Protein AF-A0A7S0ST00-F1 (afdb_monomer)

InterPro domains:
  IPR001623 DnaJ domain [PF00226] (1-42)
  IPR001623 DnaJ domain [PS50076] (1-47)
  IPR001623 DnaJ domain [SM00271] (1-57)
  IPR001623 DnaJ domain [cd06257] (1-40)
  IPR036869 Chaperone J-domain superfamily [G3DSA:1.10.287.110] (1-93)
  IPR036869 Chaperone J-domain superfamily [SSF46565] (2-44)

pLDDT: mean 71.77, std 19.83, range [33.72, 97.12]

Mean predicted aligned error: 21.68 Å

Solvent-accessible surface area (backbone atoms only — not comparable to full-atom values): 11188 Å² total; per-residue (Å²): 134,57,70,64,54,54,52,49,51,53,53,52,49,52,59,49,44,67,57,19,32,68,91,42,94,84,31,34,59,69,61,36,49,53,51,51,54,53,51,51,51,53,52,54,59,59,73,75,52,92,77,82,88,78,82,79,81,74,89,73,94,75,80,90,87,82,91,79,91,78,93,80,83,80,71,71,65,59,60,54,56,53,49,51,54,54,47,50,58,52,46,52,56,52,50,53,54,52,50,49,56,55,48,49,60,54,47,52,57,59,70,67,43,59,67,60,61,56,51,49,52,56,53,50,51,57,49,51,52,52,54,51,50,52,52,50,51,51,48,51,64,50,52,55,50,49,52,52,51,52,53,50,53,51,50,52,52,52,53,52,52,52,51,51,53,49,51,52,52,51,52,51,52,53,53,49,53,55,49,51,56,54,51,58,70,57,60,81,78,115

Foldseek 3Di:
DVVVVVVVLVVVLVVVLVVQPPPDDNHPPVSNVVSVVVSVVVVVVVVPDDDDDDDPPDDDDDDDDDDDDDDDDPDPPPVVVVCVVCVVVVCVVVVVVVVVVVVCVVVVCVVPPPPVVVVVVVVVVVVCCVVVVVVVCCCCVPPVVVVVVVVVVVVVVVVVVVVVVVVVVVVVVVVVVVVVVVVVVVVVVD

Sequence (190 aa):
SKDSSDKLVKKAYHSLAIKYHPDKPGGNKQMFQQLQEAYQSIIQSRENNPIIQEDEEIDGEVRKDEKVDDDFDINDSKENRKVDSNVDDNIDTKSDSNLNIKIDSKLDSKIDSQQLDDNIDIQTDSKIDNEMVSSIEQFFSSQIDNELKSKLIELYSIVHNIQDDSNELSNYCHKNIKLIKKIDSKGDNK

Radius of gyration: 52.43 Å; Cα contacts (8 Å, |Δi|>4): 25; chains: 1; bounding box: 109×46×152 Å

Structure (mmCIF, N/CA/C/O backbone):
data_AF-A0A7S0ST00-F1
#
_entry.id   AF-A0A7S0ST00-F1
#
loop_
_atom_site.group_PDB
_atom_site.id
_atom_site.type_symbol
_atom_site.label_atom_id
_atom_site.label_alt_id
_atom_site.label_comp_id
_atom_site.label_asym_id
_atom_site.label_entity_id
_atom_site.label_seq_id
_atom_site.pdbx_PDB_ins_code
_atom_site.Cartn_x
_atom_site.Cartn_y
_atom_site.Cartn_z
_atom_site.occupancy
_atom_site.B_iso_or_equiv
_atom_site.auth_seq_id
_atom_site.auth_comp_id
_atom_site.auth_asym_id
_atom_site.auth_atom_id
_atom_site.pdbx_PDB_model_num
ATOM 1 N N . SER A 1 1 ? 38.013 25.358 -55.976 1.00 54.25 1 SER A N 1
ATOM 2 C CA . SER A 1 1 ? 38.897 24.613 -55.053 1.00 54.25 1 SER A CA 1
ATOM 3 C C . SER A 1 1 ? 38.446 24.771 -53.590 1.00 54.25 1 SER A C 1
ATOM 5 O O . SER A 1 1 ? 39.232 25.158 -52.739 1.00 54.25 1 SER A O 1
ATOM 7 N N . LYS A 1 2 ? 37.166 24.499 -53.277 1.00 53.19 2 LYS A N 1
ATOM 8 C CA . LYS A 1 2 ? 36.590 24.598 -51.914 1.00 53.19 2 LYS A CA 1
ATOM 9 C C . LYS A 1 2 ? 36.186 23.204 -51.420 1.00 53.19 2 LYS A C 1
ATOM 11 O O . LYS A 1 2 ? 36.638 22.763 -50.369 1.00 53.19 2 LYS A O 1
ATOM 16 N N . ASP A 1 3 ? 35.566 22.439 -52.316 1.00 54.84 3 ASP A N 1
ATOM 17 C CA . ASP A 1 3 ? 35.198 21.033 -52.116 1.00 54.84 3 ASP A CA 1
ATOM 18 C C . ASP A 1 3 ? 36.397 20.130 -51.789 1.00 54.84 3 ASP A C 1
ATOM 20 O O . ASP A 1 3 ? 36.283 19.196 -50.997 1.00 54.84 3 ASP A O 1
ATOM 24 N N . SER A 1 4 ? 37.575 20.417 -52.356 1.00 57.62 4 SER A N 1
ATOM 25 C CA . SER A 1 4 ? 38.808 19.691 -52.029 1.00 57.62 4 SER A CA 1
ATOM 26 C C . SER A 1 4 ? 39.265 19.954 -50.588 1.00 57.62 4 SER A C 1
ATOM 28 O O . SER A 1 4 ? 39.733 19.032 -49.926 1.00 57.62 4 SER A O 1
ATOM 30 N N . SER A 1 5 ? 39.084 21.176 -50.069 1.00 67.56 5 SER A N 1
ATOM 31 C CA . SER A 1 5 ? 39.423 21.528 -48.682 1.00 67.56 5 SER A CA 1
ATOM 32 C C . SER A 1 5 ? 38.433 20.914 -47.690 1.00 67.56 5 SER A C 1
ATOM 34 O O . SER A 1 5 ? 38.847 20.400 -46.654 1.00 67.56 5 SER A O 1
ATOM 36 N N . ASP A 1 6 ? 37.136 20.883 -48.011 1.00 73.25 6 ASP A N 1
ATOM 37 C CA . ASP A 1 6 ? 36.117 20.229 -47.174 1.00 73.25 6 ASP A CA 1
ATOM 38 C C . ASP A 1 6 ? 36.354 18.721 -47.064 1.00 73.25 6 ASP A C 1
ATOM 40 O O . ASP A 1 6 ? 36.302 18.152 -45.972 1.00 73.25 6 ASP A O 1
ATOM 44 N N . LYS A 1 7 ? 36.692 18.073 -48.185 1.00 79.25 7 LYS A N 1
ATOM 45 C CA . LYS A 1 7 ? 37.059 16.652 -48.203 1.00 79.25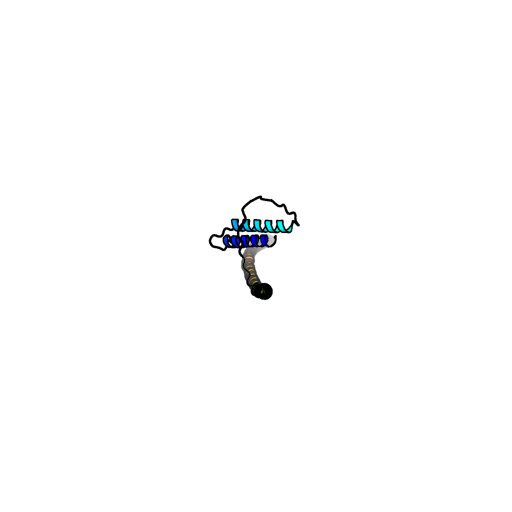 7 LYS A CA 1
ATOM 46 C C . LYS A 1 7 ? 38.292 16.375 -47.340 1.00 79.25 7 LYS A C 1
ATOM 48 O O . LYS A 1 7 ? 38.307 15.386 -46.609 1.00 79.25 7 LYS A O 1
ATOM 53 N N . LEU A 1 8 ? 39.299 17.250 -47.376 1.00 81.81 8 LEU A N 1
ATOM 54 C CA . LEU A 1 8 ? 40.493 17.124 -46.536 1.00 81.81 8 LEU A CA 1
ATOM 55 C C . LEU A 1 8 ? 40.179 17.309 -45.044 1.00 81.81 8 LEU A C 1
ATOM 57 O O . LEU A 1 8 ? 40.644 16.508 -44.235 1.00 81.81 8 LEU A O 1
ATOM 61 N N . VAL A 1 9 ? 39.346 18.289 -44.681 1.00 83.62 9 VAL A N 1
ATOM 62 C CA . VAL A 1 9 ? 38.927 18.523 -43.286 1.00 83.62 9 VAL A CA 1
ATOM 63 C C . VAL A 1 9 ? 38.129 17.336 -42.743 1.00 83.62 9 VAL A C 1
ATOM 65 O O . VAL A 1 9 ? 38.434 16.843 -41.658 1.00 83.62 9 VAL A O 1
ATOM 68 N N . LYS A 1 10 ? 37.171 16.805 -43.513 1.00 86.12 10 LYS A N 1
ATOM 69 C CA . LYS A 1 10 ? 36.397 15.610 -43.131 1.00 86.12 10 LYS A CA 1
ATOM 70 C C . LYS A 1 10 ? 37.290 14.385 -42.948 1.00 86.12 10 LYS A C 1
ATOM 72 O O . LYS A 1 10 ? 37.155 13.660 -41.964 1.00 86.12 10 LYS A O 1
ATOM 77 N N . LYS A 1 11 ? 38.242 14.178 -43.863 1.00 87.44 11 LYS A N 1
ATOM 78 C CA . LYS A 1 11 ? 39.193 13.061 -43.802 1.00 87.44 11 LYS A CA 1
ATOM 79 C C . LYS A 1 11 ? 40.123 13.162 -42.587 1.00 87.44 11 LYS A C 1
ATOM 81 O O . LYS A 1 11 ? 40.381 12.150 -41.936 1.00 87.44 11 LYS A O 1
ATOM 86 N N . ALA A 1 12 ? 40.606 14.362 -42.268 1.00 86.44 12 ALA A N 1
ATOM 87 C CA . ALA A 1 12 ? 41.446 14.611 -41.097 1.00 86.44 12 ALA A CA 1
ATOM 88 C C . ALA A 1 12 ? 40.669 14.453 -39.779 1.00 86.44 12 ALA A C 1
ATOM 90 O O . ALA A 1 12 ? 41.165 13.830 -38.844 1.00 86.44 12 ALA A O 1
ATOM 91 N N . TYR A 1 13 ? 39.431 14.951 -39.717 1.00 90.75 13 TYR A N 1
ATOM 92 C CA . TYR A 1 13 ? 38.559 14.757 -38.560 1.00 90.75 13 TYR A CA 1
ATOM 93 C C . TYR A 1 13 ? 38.289 13.268 -38.315 1.00 90.75 13 TYR A C 1
ATOM 95 O O . TYR A 1 13 ? 38.495 12.778 -37.208 1.00 90.75 13 TYR A O 1
ATOM 103 N N . HIS A 1 14 ? 37.915 12.522 -39.357 1.00 90.06 14 HIS A N 1
ATOM 104 C CA . HIS A 1 14 ? 37.618 11.095 -39.249 1.00 90.06 14 HIS A CA 1
ATOM 105 C C . HIS A 1 14 ? 38.818 10.278 -38.742 1.00 90.06 14 HIS A C 1
ATOM 107 O O . HIS A 1 14 ? 38.668 9.441 -37.850 1.00 90.06 14 HIS A O 1
ATOM 113 N N . SER A 1 15 ? 40.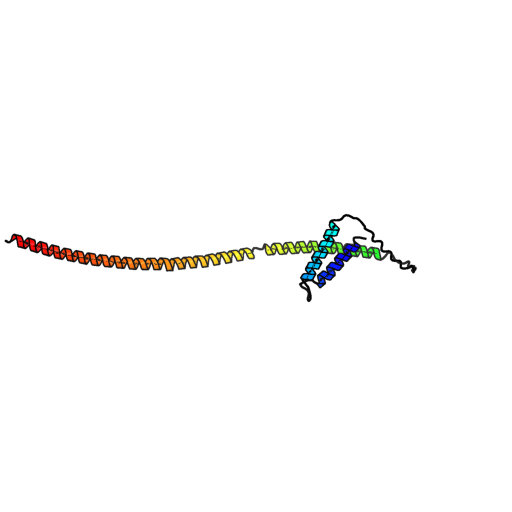025 10.545 -39.255 1.00 88.44 15 SER A N 1
ATOM 114 C CA . SER A 1 15 ? 41.230 9.826 -38.826 1.00 88.44 15 SER A CA 1
ATOM 115 C C . SER A 1 15 ? 41.589 10.095 -37.358 1.00 88.44 15 SER A C 1
ATOM 117 O O . SER A 1 15 ? 41.955 9.166 -36.633 1.00 88.44 15 SER A O 1
ATOM 119 N N . LEU A 1 16 ? 41.428 11.335 -36.885 1.00 88.38 16 LEU A N 1
ATOM 120 C CA . LEU A 1 16 ? 41.674 11.709 -35.489 1.00 88.38 16 LEU A CA 1
ATOM 121 C C . LEU A 1 16 ? 40.555 11.231 -34.550 1.00 88.38 16 LEU A C 1
ATOM 123 O O . LEU A 1 16 ? 40.842 10.785 -33.440 1.00 88.38 16 LEU A O 1
ATOM 127 N N . ALA A 1 17 ? 39.299 11.244 -34.998 1.00 90.19 17 ALA A N 1
ATOM 128 C CA . ALA A 1 17 ? 38.148 10.768 -34.236 1.00 90.19 17 ALA A CA 1
ATOM 129 C C . ALA A 1 17 ? 38.276 9.272 -33.933 1.00 90.19 17 ALA A C 1
ATOM 131 O O . ALA A 1 17 ? 38.123 8.850 -32.791 1.00 90.19 17 ALA A O 1
ATOM 132 N N . ILE A 1 18 ? 38.671 8.482 -34.934 1.00 88.00 18 ILE A N 1
ATOM 133 C CA . ILE A 1 18 ? 38.991 7.060 -34.777 1.00 88.00 18 ILE A CA 1
ATOM 134 C C . ILE A 1 18 ? 40.113 6.853 -33.757 1.00 88.00 18 ILE A C 1
ATOM 136 O O . ILE A 1 18 ? 40.060 5.885 -33.004 1.00 88.00 18 ILE A O 1
ATOM 140 N N . LYS A 1 19 ? 41.122 7.730 -33.725 1.00 87.38 19 LYS A N 1
ATOM 141 C CA . LYS A 1 19 ? 42.275 7.617 -32.822 1.00 87.38 19 LYS A CA 1
ATOM 142 C C . LYS A 1 19 ? 41.929 7.950 -31.368 1.00 87.38 19 LYS A C 1
ATOM 144 O O . LYS A 1 19 ? 42.432 7.283 -30.470 1.00 87.38 19 LYS A O 1
ATOM 149 N N . TYR A 1 20 ? 41.095 8.963 -31.135 1.00 89.19 20 TYR A N 1
ATOM 150 C CA . TYR A 1 20 ? 40.785 9.456 -29.787 1.00 89.19 20 TYR A CA 1
ATOM 151 C C . TYR A 1 20 ? 39.452 8.958 -29.215 1.00 89.19 20 TYR A C 1
ATOM 153 O O . TYR A 1 20 ? 39.146 9.286 -28.069 1.00 89.19 20 TYR A O 1
ATOM 161 N N . HIS A 1 21 ? 38.687 8.156 -29.962 1.00 90.00 21 HIS A N 1
ATOM 162 C CA . HIS A 1 21 ? 37.385 7.646 -29.530 1.00 90.00 21 HIS A CA 1
ATOM 163 C C . HIS A 1 21 ? 37.460 6.938 -28.161 1.00 90.00 21 HIS A C 1
ATOM 165 O O . HIS A 1 21 ? 38.347 6.100 -27.974 1.00 90.00 21 HIS A O 1
ATOM 171 N N . PRO A 1 22 ? 36.537 7.216 -27.218 1.00 88.94 22 PRO A N 1
ATOM 172 C CA . PRO A 1 22 ? 36.583 6.670 -25.857 1.00 88.94 22 PRO A CA 1
ATOM 173 C C . PRO A 1 22 ? 36.516 5.137 -25.801 1.00 88.94 22 PRO A C 1
ATOM 175 O O . PRO A 1 22 ? 37.075 4.543 -24.885 1.00 88.94 22 PRO A O 1
ATOM 178 N N . ASP A 1 23 ? 35.903 4.505 -26.803 1.00 89.69 23 ASP A N 1
ATOM 179 C CA . ASP A 1 23 ? 35.763 3.042 -26.867 1.00 89.69 23 ASP A CA 1
ATOM 180 C C . ASP A 1 23 ? 37.006 2.324 -27.423 1.00 89.69 23 ASP A C 1
ATOM 182 O O . ASP A 1 23 ? 37.027 1.095 -27.509 1.00 89.69 23 ASP A O 1
ATOM 186 N N . LYS A 1 24 ? 38.050 3.059 -27.835 1.00 84.62 24 LYS A N 1
ATOM 187 C CA . LYS A 1 24 ? 39.295 2.460 -28.333 1.00 84.62 24 LYS A CA 1
ATOM 188 C C . LYS A 1 24 ? 40.369 2.387 -27.249 1.00 84.62 24 LYS A C 1
ATOM 190 O O . LYS A 1 24 ? 40.477 3.294 -26.423 1.00 84.62 24 LYS A O 1
ATOM 195 N N . PRO A 1 25 ? 41.225 1.348 -27.267 1.00 75.69 25 PRO A N 1
ATOM 196 C CA . PRO A 1 25 ? 42.343 1.253 -26.337 1.00 75.69 25 PRO A CA 1
ATOM 197 C C . PRO A 1 25 ? 43.307 2.428 -26.561 1.00 75.69 25 PRO A C 1
ATOM 199 O O . PRO A 1 25 ? 43.856 2.588 -27.649 1.00 75.69 25 PRO A O 1
ATOM 202 N N . GLY A 1 26 ? 43.490 3.266 -25.535 1.00 80.44 26 GLY A N 1
ATOM 203 C CA . GLY A 1 26 ? 44.268 4.511 -25.627 1.00 80.44 26 GLY A CA 1
ATOM 204 C C . GLY A 1 26 ? 43.468 5.743 -26.076 1.00 80.44 26 GLY A C 1
ATOM 205 O O . GLY A 1 26 ? 44.062 6.791 -26.329 1.00 80.44 26 GLY A O 1
ATOM 206 N N . GLY A 1 27 ? 42.139 5.631 -26.164 1.00 86.50 27 GLY A N 1
ATOM 207 C CA . GLY A 1 27 ? 41.231 6.744 -26.420 1.00 86.50 27 GLY A CA 1
ATOM 208 C C . GLY A 1 27 ? 41.289 7.816 -25.332 1.00 86.50 27 GLY A C 1
ATOM 209 O O . GLY A 1 27 ? 41.555 7.536 -24.163 1.00 86.50 27 GLY A O 1
ATOM 210 N N . ASN A 1 28 ? 41.029 9.067 -25.714 1.00 88.25 28 ASN A N 1
ATOM 211 C CA . ASN A 1 28 ? 41.032 10.198 -24.792 1.00 88.25 28 ASN A CA 1
ATOM 212 C C . ASN A 1 28 ? 39.775 11.042 -25.014 1.00 88.25 28 ASN A C 1
ATOM 214 O O . ASN A 1 28 ? 39.680 11.803 -25.977 1.00 88.25 28 ASN A O 1
ATOM 218 N N . LYS A 1 29 ? 38.832 10.928 -24.073 1.00 89.88 29 LYS A N 1
ATOM 219 C CA . LYS A 1 29 ? 37.539 11.620 -24.105 1.00 89.88 29 LYS A CA 1
ATOM 220 C C . LYS A 1 29 ? 37.680 13.142 -24.211 1.00 89.88 29 LYS A C 1
ATOM 222 O O . LYS A 1 29 ? 36.917 13.753 -24.948 1.00 89.88 29 LYS A O 1
ATOM 227 N N . GLN A 1 30 ? 38.650 13.744 -23.519 1.00 90.12 30 GLN A N 1
ATOM 228 C CA . GLN A 1 30 ? 38.857 15.197 -23.556 1.00 90.12 30 GLN A CA 1
ATOM 229 C C . GLN A 1 30 ? 39.348 15.651 -24.933 1.00 90.12 30 GLN A C 1
ATOM 231 O O . GLN A 1 30 ? 38.816 16.602 -25.496 1.00 90.12 30 GLN A O 1
ATOM 236 N N . MET A 1 31 ? 40.308 14.926 -25.512 1.00 86.81 31 MET A N 1
ATOM 237 C CA . MET A 1 31 ? 40.813 15.216 -26.860 1.00 86.81 31 MET A CA 1
ATOM 238 C C . MET A 1 31 ? 39.741 14.990 -27.928 1.00 86.81 31 MET A C 1
ATOM 240 O O . MET A 1 31 ? 39.648 15.757 -28.880 1.00 86.81 31 MET A O 1
ATOM 244 N N . PHE A 1 32 ? 38.901 13.968 -27.758 1.00 92.81 32 PHE A N 1
ATOM 245 C CA . PHE A 1 32 ? 37.783 13.702 -28.660 1.00 92.81 32 PHE A CA 1
ATOM 246 C C . PHE A 1 32 ? 36.719 14.809 -28.611 1.00 92.81 32 PHE A C 1
ATOM 248 O O . PHE A 1 32 ? 36.227 15.231 -29.654 1.00 92.81 32 PHE A O 1
ATOM 255 N N . GLN A 1 33 ? 36.405 15.326 -27.419 1.00 92.00 33 GLN A N 1
ATOM 256 C CA . GLN A 1 33 ? 35.490 16.461 -27.257 1.00 92.00 33 GLN A CA 1
ATOM 257 C C . GLN A 1 33 ? 36.042 17.736 -27.907 1.00 92.00 33 GLN A C 1
ATOM 259 O O . GLN A 1 33 ? 35.349 18.348 -28.714 1.00 92.00 33 GLN A O 1
ATOM 264 N N . GLN A 1 34 ? 37.311 18.075 -27.655 1.00 90.44 34 GLN A N 1
ATOM 265 C CA . GLN A 1 34 ? 37.966 19.233 -28.280 1.00 90.44 34 GLN A CA 1
ATOM 266 C C . GLN A 1 34 ? 38.020 19.119 -29.810 1.00 90.44 34 GLN A C 1
ATOM 268 O O . GLN A 1 34 ? 37.791 20.094 -30.525 1.00 90.44 34 GLN A O 1
ATOM 273 N N . LEU A 1 35 ? 38.289 17.916 -30.327 1.00 91.06 35 LEU A N 1
ATOM 274 C CA . LEU A 1 35 ? 38.286 17.642 -31.761 1.00 91.06 35 LEU A CA 1
ATOM 275 C C . LEU A 1 35 ? 36.897 17.862 -32.378 1.00 91.06 35 LEU A C 1
ATOM 277 O O . LEU A 1 35 ? 36.790 18.453 -33.454 1.00 91.06 35 LEU A O 1
ATOM 281 N N . GLN A 1 36 ? 35.843 17.403 -31.700 1.00 91.81 36 GLN A N 1
ATOM 282 C CA . GLN A 1 36 ? 34.466 17.582 -32.152 1.00 91.81 36 GLN A CA 1
ATOM 283 C C . GLN A 1 36 ? 34.066 19.062 -32.160 1.00 91.81 36 GLN A C 1
ATOM 285 O O . GLN A 1 36 ? 33.500 19.537 -33.142 1.00 91.81 36 GLN A O 1
ATOM 290 N N . GLU A 1 37 ? 34.403 19.810 -31.110 1.00 90.12 37 GLU A N 1
ATOM 291 C CA . GLU A 1 37 ? 34.136 21.251 -31.016 1.00 90.12 37 GLU A CA 1
ATOM 292 C C . GLU A 1 37 ? 34.833 22.046 -32.131 1.00 90.12 37 GLU A C 1
ATOM 294 O O . GLU A 1 37 ? 34.210 22.891 -32.783 1.00 90.12 37 GLU A O 1
ATOM 299 N N . ALA A 1 38 ? 36.103 21.737 -32.412 1.00 88.56 38 ALA A N 1
ATOM 300 C CA . ALA A 1 38 ? 36.859 22.374 -33.487 1.00 88.56 38 ALA A CA 1
ATOM 301 C C . ALA A 1 38 ? 36.245 22.092 -34.870 1.00 88.56 38 ALA A C 1
ATOM 303 O O . ALA A 1 38 ? 36.104 23.001 -35.688 1.00 88.56 38 ALA A O 1
ATOM 304 N N . TYR A 1 39 ? 35.835 20.848 -35.130 1.00 89.25 39 TYR A N 1
ATOM 305 C CA . TYR A 1 39 ? 35.220 20.461 -36.402 1.00 89.25 39 TYR A CA 1
ATOM 306 C C . TYR A 1 39 ? 33.868 21.148 -36.629 1.00 89.25 39 TYR A C 1
ATOM 308 O O . TYR A 1 39 ? 33.633 21.699 -37.707 1.00 89.25 39 TYR A O 1
ATOM 316 N N . GLN A 1 40 ? 33.014 21.191 -35.602 1.00 88.25 40 GLN A N 1
ATOM 317 C CA . GLN A 1 40 ? 31.733 21.902 -35.665 1.00 88.25 40 GLN A CA 1
ATOM 318 C C . GLN A 1 40 ? 31.935 23.403 -35.903 1.00 88.25 40 GLN A C 1
ATOM 320 O O . GLN A 1 40 ? 31.256 23.987 -36.743 1.00 88.25 40 GLN A O 1
ATOM 325 N N . SER A 1 41 ? 32.929 24.009 -35.247 1.00 84.19 41 SER A N 1
ATOM 326 C CA . SER A 1 41 ? 33.266 25.427 -35.434 1.00 84.19 41 SER A CA 1
ATOM 327 C C . SER A 1 41 ? 33.708 25.737 -36.869 1.00 84.19 41 SER A C 1
ATOM 329 O O . SER A 1 41 ? 33.317 26.762 -37.428 1.00 84.19 41 SER A O 1
ATOM 331 N N . ILE A 1 42 ? 34.484 24.848 -37.501 1.00 83.25 42 ILE A N 1
ATOM 332 C CA . ILE A 1 42 ? 34.924 25.002 -38.898 1.00 83.25 42 ILE A CA 1
ATOM 333 C C . ILE A 1 42 ? 33.740 24.893 -39.864 1.00 83.25 42 ILE A C 1
ATOM 335 O O . ILE A 1 42 ? 33.654 25.688 -40.798 1.00 83.25 42 ILE A O 1
ATOM 339 N N . ILE A 1 43 ? 32.823 23.946 -39.645 1.00 82.56 43 ILE A N 1
ATOM 340 C CA . ILE A 1 43 ? 31.619 23.803 -40.479 1.00 82.56 43 ILE A CA 1
ATOM 341 C C . ILE A 1 43 ? 30.725 25.034 -40.337 1.00 82.56 43 ILE A C 1
ATOM 343 O O . ILE A 1 43 ? 30.398 25.659 -41.341 1.00 82.56 43 ILE A O 1
ATOM 347 N N . GLN A 1 44 ? 30.414 25.446 -39.106 1.00 77.69 44 GLN A N 1
ATOM 348 C CA . GLN A 1 44 ? 29.567 26.612 -38.841 1.00 77.69 44 GLN A CA 1
ATOM 349 C C . GLN A 1 44 ? 30.173 27.909 -39.394 1.00 77.69 44 GLN A C 1
ATOM 351 O O . GLN A 1 44 ? 29.461 28.752 -39.939 1.00 77.69 44 GLN A O 1
ATOM 356 N N . SER A 1 45 ? 31.497 28.071 -39.309 1.00 76.44 45 SER A N 1
ATOM 357 C CA . SER A 1 45 ? 32.195 29.228 -39.893 1.00 76.44 45 SER A CA 1
ATOM 358 C C . SER A 1 45 ? 32.169 29.214 -41.426 1.00 76.44 45 SER A C 1
ATOM 360 O O . SER A 1 45 ? 32.205 30.271 -42.053 1.00 76.44 45 SER A O 1
ATOM 362 N N . ARG A 1 46 ? 32.092 28.028 -42.047 1.00 72.94 46 ARG A N 1
ATOM 363 C CA . ARG A 1 46 ? 31.977 27.858 -43.505 1.00 72.94 46 ARG A CA 1
ATOM 364 C C . ARG A 1 46 ? 30.542 28.020 -44.010 1.00 72.94 46 ARG A C 1
ATOM 366 O O . ARG A 1 46 ? 30.371 28.471 -45.141 1.00 72.94 46 ARG A O 1
ATOM 373 N N . GLU A 1 47 ? 29.544 27.698 -43.188 1.00 67.56 47 GLU A N 1
ATOM 374 C CA . GLU A 1 47 ? 28.115 27.877 -43.488 1.00 67.56 47 GLU A CA 1
ATOM 375 C C . GLU A 1 47 ? 27.671 29.348 -43.394 1.00 67.56 47 GLU A C 1
ATOM 377 O O . GLU A 1 47 ? 26.853 29.790 -44.197 1.00 67.56 47 GLU A O 1
ATOM 382 N N . ASN A 1 48 ? 28.253 30.136 -42.482 1.00 59.94 48 ASN A N 1
ATOM 383 C CA . ASN A 1 48 ? 27.828 31.517 -42.215 1.00 59.94 48 ASN A CA 1
ATOM 384 C C . ASN A 1 48 ? 28.514 32.610 -43.064 1.00 59.94 48 ASN A C 1
ATOM 386 O O . ASN A 1 48 ? 28.278 33.791 -42.814 1.00 59.94 48 ASN A O 1
ATOM 390 N N . ASN A 1 49 ? 29.356 32.276 -44.053 1.00 55.44 49 ASN A N 1
ATOM 391 C CA . ASN A 1 49 ? 30.103 33.288 -44.815 1.00 55.44 49 ASN A CA 1
ATOM 392 C C . ASN A 1 49 ? 30.097 33.052 -46.347 1.00 55.44 49 ASN A C 1
ATOM 394 O O . ASN A 1 49 ? 30.876 32.227 -46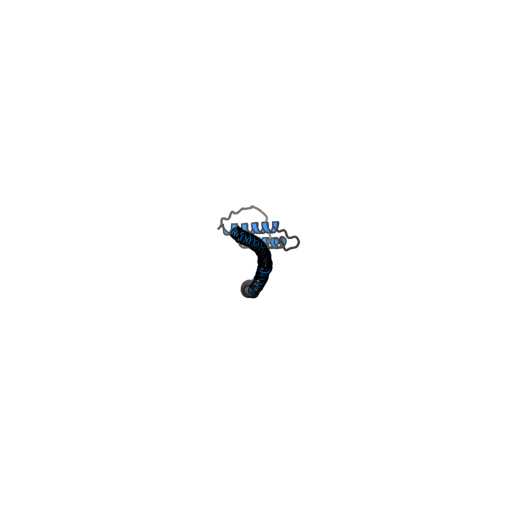.850 1.00 55.44 49 ASN A O 1
ATOM 398 N N . PRO A 1 50 ? 29.270 33.779 -47.133 1.00 50.69 50 PRO A N 1
ATOM 399 C CA . PRO A 1 50 ? 29.358 33.781 -48.586 1.00 50.69 50 PRO A CA 1
ATOM 400 C C . PRO A 1 50 ? 30.433 34.785 -49.059 1.00 50.69 50 PRO A C 1
ATOM 402 O O . PRO A 1 50 ? 30.123 35.913 -49.408 1.00 50.69 50 PRO A O 1
ATOM 405 N N . ILE A 1 51 ? 31.684 34.304 -49.111 1.00 45.50 51 ILE A N 1
ATOM 406 C CA . ILE A 1 51 ? 32.860 34.803 -49.870 1.00 45.50 51 ILE A CA 1
ATOM 407 C C . ILE A 1 51 ? 33.351 36.232 -49.558 1.00 45.50 51 ILE A C 1
ATOM 409 O O . ILE A 1 51 ? 32.744 37.188 -50.015 1.00 45.50 51 ILE A O 1
ATOM 413 N N . ILE A 1 52 ? 34.579 36.354 -49.028 1.00 39.44 52 ILE A N 1
ATOM 414 C CA . ILE A 1 52 ? 35.659 37.122 -49.686 1.00 39.44 52 ILE A CA 1
ATOM 415 C C . ILE A 1 52 ? 36.954 36.302 -49.590 1.00 39.44 52 ILE A C 1
ATOM 417 O O . ILE A 1 52 ? 37.323 35.811 -48.525 1.00 39.44 52 ILE A O 1
ATOM 421 N N . GLN A 1 53 ? 37.568 36.092 -50.752 1.00 45.03 53 GLN A N 1
ATOM 422 C CA . GLN A 1 53 ? 38.946 35.653 -50.936 1.00 45.03 53 GLN A CA 1
ATOM 423 C C . GLN A 1 53 ? 39.869 36.762 -50.422 1.00 45.03 53 GLN A C 1
ATOM 425 O O . GLN A 1 53 ? 39.816 37.869 -50.948 1.00 45.03 53 GLN A O 1
ATOM 430 N N . GLU A 1 54 ? 40.712 36.478 -49.436 1.00 37.19 54 GLU A N 1
ATOM 431 C CA . GLU A 1 54 ? 41.956 37.229 -49.280 1.00 37.19 54 GLU A CA 1
ATOM 432 C C . GLU A 1 54 ? 43.074 36.309 -49.754 1.00 37.19 54 GLU A C 1
ATOM 434 O O . GLU A 1 54 ? 43.391 35.290 -49.137 1.00 37.19 54 GLU A O 1
ATOM 439 N N . ASP A 1 55 ? 43.566 36.635 -50.944 1.00 41.00 55 ASP A N 1
ATOM 440 C CA . ASP A 1 55 ? 44.790 36.104 -51.506 1.00 41.00 55 ASP A CA 1
ATOM 441 C C . ASP A 1 55 ? 45.947 36.522 -50.585 1.00 41.00 55 ASP A C 1
ATOM 443 O O . ASP A 1 55 ? 46.430 37.652 -50.651 1.00 41.00 55 ASP A O 1
ATOM 447 N N . GLU A 1 56 ? 46.411 35.621 -49.717 1.00 39.62 56 GLU A N 1
ATOM 448 C CA . GLU A 1 56 ? 47.790 35.704 -49.236 1.00 39.62 56 GLU A CA 1
ATOM 449 C C . GLU A 1 56 ? 48.699 35.190 -50.355 1.00 39.62 56 GLU A C 1
ATOM 451 O O . GLU A 1 56 ? 48.982 33.999 -50.503 1.00 39.62 56 GLU A O 1
ATOM 456 N N . GLU A 1 57 ? 49.108 36.143 -51.186 1.00 43.38 57 GLU A N 1
ATOM 457 C CA . GLU A 1 57 ? 50.241 36.064 -52.091 1.00 43.38 57 GLU A CA 1
ATOM 458 C C . GLU A 1 57 ? 51.506 35.774 -51.259 1.00 43.38 57 GLU A C 1
ATOM 460 O O . GLU A 1 57 ? 52.149 36.675 -50.723 1.00 43.38 57 GLU A O 1
ATOM 465 N N . ILE A 1 58 ? 51.853 34.492 -51.097 1.00 35.03 58 ILE A N 1
ATOM 466 C CA . ILE A 1 58 ? 53.192 34.094 -50.654 1.00 35.03 58 ILE A CA 1
ATOM 467 C C . ILE A 1 58 ? 54.029 33.861 -51.905 1.00 35.03 58 ILE A C 1
ATOM 469 O O . ILE A 1 58 ? 53.991 32.802 -52.535 1.00 35.03 58 ILE A O 1
ATOM 473 N N . ASP A 1 59 ? 54.774 34.910 -52.238 1.00 34.03 59 ASP A N 1
ATOM 474 C CA . ASP A 1 59 ? 55.921 34.904 -53.130 1.00 34.03 59 ASP A CA 1
ATOM 475 C C . ASP A 1 59 ? 56.914 33.812 -52.690 1.00 34.03 59 ASP A C 1
ATOM 477 O O . ASP A 1 59 ? 57.370 33.759 -51.544 1.00 34.03 59 ASP A O 1
ATOM 481 N N . GLY A 1 60 ? 57.178 32.877 -53.596 1.00 33.72 60 GLY A N 1
ATOM 482 C CA . GLY A 1 60 ? 57.852 31.614 -53.316 1.00 33.72 60 GLY A CA 1
ATOM 483 C C . GLY A 1 60 ? 58.419 31.004 -54.588 1.00 33.72 60 GLY A C 1
ATOM 484 O O . GLY A 1 60 ? 58.061 29.903 -54.994 1.00 33.72 60 GLY A O 1
ATOM 485 N N . GLU A 1 61 ? 59.281 31.775 -55.238 1.00 40.53 61 GLU A N 1
ATOM 486 C CA . GLU A 1 61 ? 60.142 31.423 -56.360 1.00 40.53 61 GLU A CA 1
ATOM 487 C C . GLU A 1 61 ? 60.843 30.052 -56.191 1.00 40.53 61 GLU A C 1
ATOM 489 O O . GLU A 1 61 ? 61.869 29.957 -55.523 1.00 40.53 61 GLU A O 1
ATOM 494 N N . VAL A 1 62 ? 60.364 28.987 -56.858 1.00 34.88 62 VAL A N 1
ATOM 495 C CA . VAL A 1 62 ? 61.193 27.808 -57.196 1.00 34.88 62 VAL A CA 1
ATOM 496 C C . VAL A 1 62 ? 60.819 27.238 -58.573 1.00 34.88 62 VAL A C 1
ATOM 498 O O . VAL A 1 62 ? 59.909 26.436 -58.728 1.00 34.88 62 VAL A O 1
ATOM 501 N N . ARG A 1 63 ? 61.587 27.704 -59.563 1.00 35.50 63 ARG A N 1
ATOM 502 C CA . ARG A 1 63 ? 62.218 26.989 -60.692 1.00 35.50 63 ARG A CA 1
ATOM 503 C C . ARG A 1 63 ? 61.415 25.951 -61.497 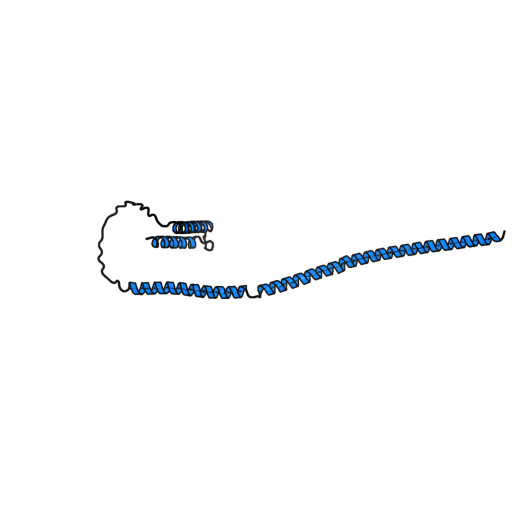1.00 35.50 63 ARG A C 1
ATOM 505 O O . ARG A 1 63 ? 61.023 24.892 -61.025 1.00 35.50 63 ARG A O 1
ATOM 512 N N . LYS A 1 64 ? 61.354 26.268 -62.795 1.00 41.44 64 LYS A N 1
ATOM 513 C CA . LYS A 1 64 ? 61.108 25.392 -63.944 1.00 41.44 64 LYS A CA 1
ATOM 514 C C . LYS A 1 64 ? 62.038 24.173 -63.933 1.00 41.44 64 LYS A C 1
ATOM 516 O O . LYS A 1 64 ? 63.210 24.325 -63.604 1.00 41.44 64 LYS A O 1
ATOM 521 N N . ASP A 1 65 ? 61.510 23.024 -64.344 1.00 34.84 65 ASP A N 1
ATOM 522 C CA . ASP A 1 65 ? 61.942 22.250 -65.522 1.00 34.84 65 ASP A CA 1
ATOM 523 C C . ASP A 1 65 ? 61.494 20.790 -65.353 1.00 34.84 65 ASP A C 1
ATOM 525 O O . ASP A 1 65 ? 61.941 20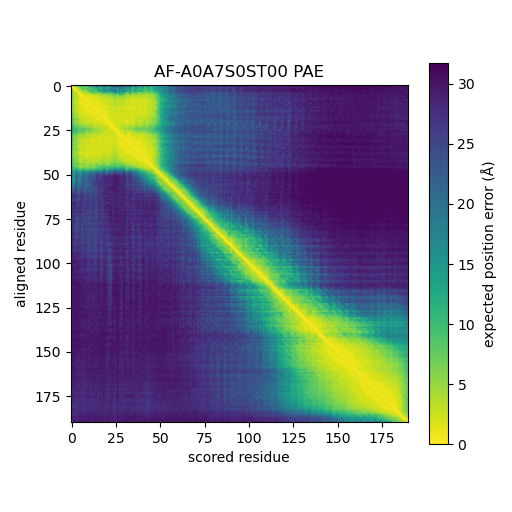.117 -64.438 1.00 34.84 65 ASP A O 1
ATOM 529 N N . GLU A 1 66 ? 60.599 20.307 -66.219 1.00 33.75 66 GLU A N 1
ATOM 530 C CA . GLU A 1 66 ? 60.851 19.129 -67.066 1.00 33.75 66 GLU A CA 1
ATOM 531 C C . GLU A 1 66 ? 59.616 18.795 -67.908 1.00 33.75 66 GLU A C 1
ATOM 533 O O . GLU A 1 66 ? 58.491 18.666 -67.427 1.00 33.75 66 GLU A O 1
ATOM 538 N N . LYS A 1 67 ? 59.858 18.696 -69.214 1.00 47.47 67 LYS A N 1
ATOM 539 C CA . LYS A 1 67 ? 58.946 18.120 -70.194 1.00 47.47 67 LYS A CA 1
ATOM 540 C C . LYS A 1 67 ? 58.899 16.611 -69.978 1.00 47.47 67 LYS A C 1
ATOM 542 O O . LYS A 1 67 ? 59.962 15.999 -69.944 1.00 47.47 67 LYS A O 1
ATOM 547 N N . VAL A 1 68 ? 57.709 16.022 -69.973 1.00 38.03 68 VAL A N 1
ATOM 548 C CA . VAL A 1 68 ? 57.530 14.621 -70.364 1.00 38.03 68 VAL A CA 1
ATOM 549 C C . VAL A 1 68 ? 56.286 14.552 -71.241 1.00 38.03 68 VAL A C 1
ATOM 551 O O . VAL A 1 68 ? 55.182 14.879 -70.806 1.00 38.03 68 VAL A O 1
ATOM 554 N N . ASP A 1 69 ? 56.521 14.222 -72.506 1.00 45.59 69 ASP A N 1
ATOM 555 C CA . ASP A 1 69 ? 55.513 13.836 -73.482 1.00 45.59 69 ASP A CA 1
ATOM 556 C C . ASP A 1 69 ? 55.009 12.435 -73.108 1.00 45.59 69 ASP A C 1
ATOM 558 O O . ASP A 1 69 ? 55.821 11.521 -73.049 1.00 45.59 69 ASP A O 1
ATOM 562 N N . ASP A 1 70 ? 53.705 12.255 -72.884 1.00 43.25 70 ASP A N 1
ATOM 563 C CA . ASP A 1 70 ? 53.067 10.931 -72.845 1.00 43.25 70 ASP A CA 1
ATOM 564 C C . ASP A 1 70 ? 51.641 11.033 -73.417 1.00 43.25 70 ASP A C 1
ATOM 566 O O . ASP A 1 70 ? 50.647 11.237 -72.717 1.00 43.25 70 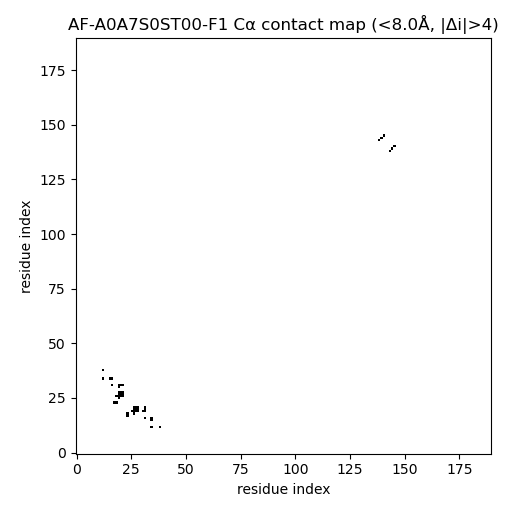ASP A O 1
ATOM 570 N N . ASP A 1 71 ? 51.555 10.909 -74.743 1.00 44.94 71 ASP A N 1
ATOM 571 C CA . ASP A 1 71 ? 50.355 10.459 -75.447 1.00 44.94 71 ASP A CA 1
ATOM 572 C C . ASP A 1 71 ? 50.138 8.969 -75.122 1.00 44.94 71 ASP A C 1
ATOM 574 O O . ASP A 1 71 ? 50.830 8.143 -75.710 1.00 44.94 71 ASP A O 1
ATOM 578 N N . PHE A 1 72 ? 49.182 8.597 -74.253 1.00 39.69 72 PHE A N 1
ATOM 579 C CA . PHE A 1 72 ? 48.360 7.386 -74.462 1.00 39.69 72 PHE A CA 1
ATOM 580 C C . PHE A 1 72 ? 47.192 7.201 -73.463 1.00 39.69 72 PHE A C 1
ATOM 582 O O . PHE A 1 72 ? 47.355 7.250 -72.250 1.00 39.69 72 PHE A O 1
ATOM 589 N N . ASP A 1 73 ? 46.030 6.882 -74.041 1.00 46.69 73 ASP A N 1
ATOM 590 C CA . ASP A 1 73 ? 44.834 6.210 -73.500 1.00 46.69 73 ASP A CA 1
ATOM 591 C C . ASP A 1 73 ? 43.884 6.909 -72.492 1.00 46.69 73 ASP A C 1
ATOM 593 O O . ASP A 1 73 ? 43.867 6.671 -71.286 1.00 46.69 73 ASP A O 1
ATOM 597 N N . ILE A 1 74 ? 42.954 7.710 -73.035 1.00 48.97 74 ILE A N 1
ATOM 598 C CA . ILE A 1 74 ? 41.860 8.394 -72.307 1.00 48.97 74 ILE A CA 1
ATOM 599 C C . ILE A 1 74 ? 40.523 7.609 -72.326 1.00 48.97 74 ILE A C 1
ATOM 601 O O . ILE A 1 74 ? 39.515 8.087 -71.794 1.00 48.97 74 ILE A O 1
ATOM 605 N N . ASN A 1 75 ? 40.465 6.394 -72.882 1.00 46.44 75 ASN A N 1
ATOM 606 C CA . ASN A 1 75 ? 39.181 5.696 -73.058 1.00 46.44 75 ASN A CA 1
ATOM 607 C C . ASN A 1 75 ? 38.822 4.650 -71.988 1.00 46.44 75 ASN A C 1
ATOM 609 O O . ASN A 1 75 ? 37.634 4.388 -71.822 1.00 46.44 75 ASN A O 1
ATOM 613 N N . ASP A 1 76 ? 39.762 4.162 -71.175 1.00 46.50 76 ASP A N 1
ATOM 614 C CA . ASP A 1 76 ? 39.455 3.160 -70.129 1.00 46.50 76 ASP A CA 1
ATOM 615 C C . ASP A 1 76 ? 38.959 3.792 -68.801 1.00 46.50 76 ASP A C 1
ATOM 617 O O . ASP A 1 76 ? 38.288 3.188 -67.966 1.00 46.50 76 ASP A O 1
ATOM 621 N N . SER A 1 77 ? 39.210 5.091 -68.604 1.00 48.97 77 SER A N 1
ATOM 622 C CA . SER A 1 77 ? 38.883 5.797 -67.351 1.00 48.97 77 SER A CA 1
ATOM 623 C C . SER A 1 77 ? 37.474 6.403 -67.284 1.00 48.97 77 SER A C 1
ATOM 625 O O . SER A 1 77 ? 37.094 6.945 -66.241 1.00 48.97 77 SER A O 1
ATOM 627 N N . LYS A 1 78 ? 36.694 6.374 -68.375 1.00 49.66 78 LYS A N 1
ATOM 628 C CA . LYS A 1 78 ? 35.331 6.946 -68.400 1.00 49.66 78 LYS A CA 1
ATOM 629 C C . LYS A 1 78 ? 34.244 5.932 -68.060 1.00 49.66 78 LYS A C 1
ATOM 631 O O . LYS A 1 78 ? 33.253 6.327 -67.447 1.00 49.66 78 LYS A O 1
ATOM 636 N N . GLU A 1 79 ? 34.424 4.661 -68.415 1.00 47.84 79 GLU A N 1
ATOM 637 C CA . GLU A 1 79 ? 33.486 3.607 -68.015 1.00 47.84 79 GLU A CA 1
ATOM 638 C C . GLU A 1 79 ? 33.663 3.261 -66.535 1.00 47.84 79 GLU A C 1
ATOM 640 O O . GLU A 1 79 ? 32.677 3.247 -65.801 1.00 47.84 79 GLU A O 1
ATOM 645 N N . ASN A 1 80 ? 34.904 3.160 -66.047 1.00 43.91 80 ASN A N 1
ATOM 646 C CA . ASN A 1 80 ? 35.158 2.792 -64.653 1.00 43.91 80 ASN A CA 1
ATOM 647 C C . ASN A 1 80 ? 34.675 3.856 -63.638 1.00 43.91 80 ASN A C 1
ATOM 649 O O . ASN A 1 80 ? 34.082 3.523 -62.618 1.00 43.91 80 ASN A O 1
ATOM 653 N N . ARG A 1 81 ? 34.799 5.160 -63.949 1.00 47.06 81 ARG A N 1
ATOM 654 C CA . ARG A 1 81 ? 34.293 6.234 -63.061 1.00 47.06 81 ARG A CA 1
ATOM 655 C C . ARG A 1 81 ? 32.769 6.347 -63.015 1.00 47.06 81 ARG A C 1
ATOM 657 O O . ARG A 1 81 ? 32.244 6.822 -62.016 1.00 47.06 81 ARG A O 1
ATOM 664 N N . LYS A 1 82 ? 32.061 5.960 -64.083 1.00 47.22 82 LYS A N 1
ATOM 665 C CA . LYS A 1 82 ? 30.588 5.943 -64.095 1.00 47.22 82 LYS A CA 1
ATOM 666 C C . LYS A 1 82 ? 30.028 4.707 -63.410 1.00 47.22 82 LYS A C 1
ATOM 668 O O . LYS A 1 82 ? 28.921 4.776 -62.884 1.00 47.22 82 LYS A O 1
ATOM 673 N N . VAL A 1 83 ? 30.745 3.589 -63.459 1.00 50.69 83 VAL A N 1
ATOM 674 C CA . VAL A 1 83 ? 30.347 2.377 -62.746 1.00 50.69 83 VAL A CA 1
ATOM 675 C C . VAL A 1 83 ? 30.564 2.577 -61.248 1.00 50.69 83 VAL A C 1
ATOM 677 O O . VAL A 1 83 ? 29.605 2.397 -60.513 1.00 50.69 83 VAL A O 1
ATOM 680 N N . ASP A 1 84 ? 31.718 3.086 -60.803 1.00 49.19 84 ASP A N 1
ATOM 681 C CA . ASP A 1 84 ? 31.963 3.314 -59.370 1.00 49.19 84 ASP A CA 1
ATOM 682 C C . ASP A 1 84 ? 31.016 4.353 -58.755 1.00 49.19 84 ASP A C 1
ATOM 684 O O . ASP A 1 84 ? 30.414 4.071 -57.726 1.00 49.19 84 ASP A O 1
ATOM 688 N N . SER A 1 85 ? 30.790 5.514 -59.389 1.00 51.81 85 SER A N 1
ATOM 689 C CA . SER A 1 85 ? 29.902 6.532 -58.799 1.00 51.81 85 SER A CA 1
ATOM 690 C C . SER A 1 85 ? 28.441 6.077 -58.732 1.00 51.81 85 SER A C 1
ATOM 692 O O . SER A 1 85 ? 27.749 6.358 -57.764 1.00 51.81 85 SER A O 1
ATOM 694 N N . ASN A 1 86 ? 27.958 5.350 -59.746 1.00 51.03 86 ASN A N 1
ATOM 695 C CA . ASN A 1 86 ? 26.586 4.835 -59.741 1.00 51.03 86 ASN A CA 1
ATOM 696 C C . ASN A 1 86 ? 26.420 3.598 -58.854 1.00 51.03 86 ASN A C 1
ATOM 698 O O . ASN A 1 86 ? 25.295 3.290 -58.468 1.00 51.03 86 ASN A O 1
ATOM 702 N N . VAL A 1 87 ? 27.491 2.852 -58.584 1.00 54.47 87 VAL A N 1
ATOM 703 C CA . VAL A 1 87 ? 27.461 1.714 -57.665 1.00 54.47 87 VAL A CA 1
ATOM 704 C C . VAL A 1 87 ? 27.512 2.217 -56.223 1.00 54.47 87 VAL A C 1
ATOM 706 O O . VAL A 1 87 ? 26.670 1.779 -55.447 1.00 54.47 87 VAL A O 1
ATOM 709 N N . ASP A 1 88 ? 28.370 3.186 -55.887 1.00 52.47 88 ASP A N 1
ATOM 710 C CA . ASP A 1 88 ? 28.423 3.792 -54.543 1.00 52.47 88 ASP A CA 1
ATOM 711 C C . ASP A 1 88 ? 27.111 4.512 -54.199 1.00 52.47 88 ASP A C 1
ATOM 713 O O . ASP A 1 88 ? 26.467 4.169 -53.210 1.00 52.47 88 ASP A O 1
ATOM 717 N N . ASP A 1 89 ? 26.626 5.416 -55.062 1.00 51.66 89 ASP A N 1
ATOM 718 C CA . ASP A 1 89 ? 25.412 6.199 -54.775 1.00 51.66 89 ASP A CA 1
ATOM 719 C C . ASP A 1 89 ? 24.155 5.311 -54.654 1.00 51.66 89 ASP A C 1
ATOM 721 O O . ASP A 1 89 ? 23.224 5.612 -53.906 1.00 51.66 89 ASP A O 1
ATOM 725 N N . ASN A 1 90 ? 24.092 4.194 -55.384 1.00 53.56 90 ASN A N 1
ATOM 726 C CA . ASN A 1 90 ? 22.937 3.288 -55.389 1.00 53.56 90 ASN A CA 1
ATOM 727 C C . ASN A 1 90 ? 23.038 2.220 -54.287 1.00 53.56 90 ASN A C 1
ATOM 729 O O . ASN A 1 90 ? 22.006 1.721 -53.836 1.00 53.56 90 ASN A O 1
ATOM 733 N N . ILE A 1 91 ? 24.253 1.877 -53.837 1.00 55.97 91 ILE A N 1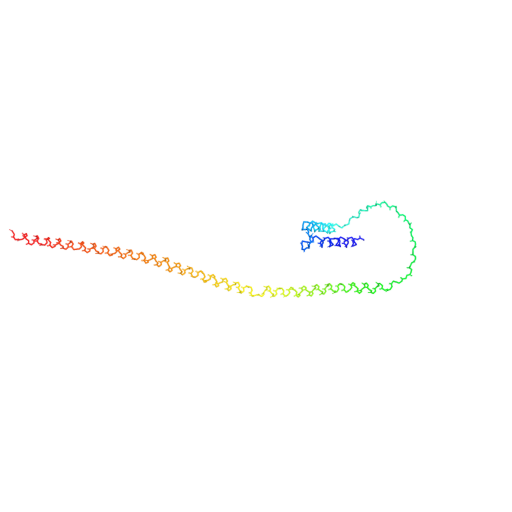
ATOM 734 C CA . ILE A 1 91 ? 24.473 1.044 -52.649 1.00 55.97 91 ILE A CA 1
ATOM 735 C C . ILE A 1 91 ? 24.177 1.852 -51.387 1.00 55.97 91 ILE A C 1
ATOM 737 O O . ILE A 1 91 ? 23.386 1.366 -50.583 1.00 55.97 91 ILE A O 1
ATOM 741 N N . ASP A 1 92 ? 24.695 3.074 -51.239 1.00 54.34 92 ASP A N 1
ATOM 742 C CA . ASP A 1 92 ? 24.424 3.916 -50.064 1.00 54.34 92 ASP A CA 1
ATOM 743 C C . ASP A 1 92 ? 22.922 4.193 -49.938 1.00 54.34 92 ASP A C 1
ATOM 745 O O . ASP A 1 92 ? 22.296 3.859 -48.933 1.00 54.34 92 ASP A O 1
ATOM 749 N N . THR A 1 93 ? 22.277 4.665 -51.008 1.00 53.34 93 THR A N 1
ATOM 750 C CA . THR A 1 93 ? 20.852 5.030 -50.935 1.00 53.34 93 THR A CA 1
ATOM 751 C C . THR A 1 93 ? 19.913 3.837 -50.719 1.00 53.34 93 THR A C 1
ATOM 753 O O . THR A 1 93 ? 18.912 3.977 -50.008 1.00 53.34 93 THR A O 1
ATOM 756 N N . LYS A 1 94 ? 20.192 2.646 -51.275 1.00 51.47 94 LYS A N 1
ATOM 757 C CA . LYS A 1 94 ? 19.373 1.439 -51.020 1.00 51.47 94 LYS A CA 1
ATOM 758 C C . LYS A 1 94 ? 19.698 0.750 -49.709 1.00 51.47 94 LYS A C 1
ATOM 760 O O . LYS A 1 94 ? 18.791 0.140 -49.141 1.00 51.47 94 LYS A O 1
ATOM 765 N N . SER A 1 95 ? 20.952 0.767 -49.274 1.00 55.09 95 SER A N 1
ATOM 766 C CA . SER A 1 95 ? 21.348 0.149 -48.013 1.00 55.09 95 SER A CA 1
ATOM 767 C C . SER A 1 95 ? 20.813 0.979 -46.850 1.00 55.09 95 SER A C 1
ATOM 769 O O . SER A 1 95 ? 20.143 0.416 -45.987 1.00 55.09 95 SER A O 1
ATOM 771 N N . ASP A 1 96 ? 20.946 2.307 -46.903 1.00 54.19 96 ASP A N 1
ATOM 772 C CA . ASP A 1 96 ? 20.429 3.211 -45.873 1.00 54.19 96 ASP A CA 1
ATOM 773 C C . ASP A 1 96 ? 18.905 3.163 -45.789 1.00 54.19 96 ASP A C 1
ATOM 775 O O . ASP A 1 96 ? 18.350 2.943 -44.716 1.00 54.19 96 ASP A O 1
ATOM 779 N N . SER A 1 97 ? 18.196 3.274 -46.917 1.00 55.38 97 SER A N 1
ATOM 780 C CA . SER A 1 97 ? 16.727 3.257 -46.892 1.00 55.38 97 SER A CA 1
ATOM 781 C C . SER A 1 97 ? 16.152 1.906 -46.459 1.00 55.38 97 SER A C 1
ATOM 783 O O . SER A 1 97 ? 15.206 1.868 -45.671 1.00 55.38 97 SER A O 1
ATOM 785 N N . ASN A 1 98 ? 16.720 0.780 -46.909 1.00 56.56 98 ASN A N 1
ATOM 786 C CA . ASN A 1 98 ? 16.203 -0.533 -46.522 1.00 56.56 98 ASN A CA 1
ATOM 787 C C . ASN A 1 98 ? 16.610 -0.943 -45.111 1.00 56.56 98 ASN A C 1
ATOM 789 O O . ASN A 1 98 ? 15.810 -1.602 -44.450 1.00 56.56 98 ASN A O 1
ATOM 793 N N . LEU A 1 99 ? 17.819 -0.604 -44.647 1.00 60.03 99 LEU A N 1
ATOM 794 C CA . LEU A 1 99 ? 18.223 -0.890 -43.271 1.00 60.03 99 LEU A CA 1
ATOM 795 C C . LEU A 1 99 ? 17.435 -0.026 -42.295 1.00 60.03 99 LEU A C 1
ATOM 797 O O . LEU A 1 99 ? 16.908 -0.585 -41.339 1.00 60.03 99 LEU A O 1
ATOM 801 N N . ASN A 1 100 ? 17.262 1.269 -42.569 1.00 58.34 100 ASN A N 1
ATOM 802 C CA . ASN A 1 100 ? 16.526 2.158 -41.674 1.00 58.34 100 ASN A CA 1
ATOM 803 C C . ASN A 1 100 ? 15.059 1.714 -41.542 1.00 58.34 100 ASN A C 1
ATOM 805 O O . ASN A 1 100 ? 14.595 1.447 -40.442 1.00 58.34 100 ASN A O 1
ATOM 809 N N . ILE A 1 101 ? 14.370 1.434 -42.657 1.00 59.59 101 ILE A N 1
ATOM 810 C CA . ILE A 1 101 ? 12.967 0.976 -42.621 1.00 59.59 101 ILE A CA 1
ATOM 811 C C . ILE A 1 101 ? 12.813 -0.384 -41.911 1.00 59.59 101 ILE A C 1
ATOM 813 O O . ILE A 1 101 ? 11.838 -0.605 -41.188 1.00 59.59 101 ILE A O 1
ATOM 817 N N . LYS A 1 102 ? 13.747 -1.331 -42.097 1.00 59.31 102 LYS A N 1
ATOM 818 C CA . LYS A 1 102 ? 13.670 -2.655 -41.441 1.00 59.31 102 LYS A CA 1
ATOM 819 C C . LYS A 1 102 ? 14.049 -2.623 -39.969 1.00 59.31 102 LYS A C 1
ATOM 821 O O . LYS A 1 102 ? 13.574 -3.484 -39.231 1.00 59.31 102 LYS A O 1
ATOM 826 N N . ILE A 1 103 ? 14.958 -1.734 -39.585 1.00 63.53 103 ILE A N 1
ATOM 827 C CA . ILE A 1 103 ? 15.391 -1.566 -38.201 1.00 63.53 103 ILE A CA 1
ATOM 828 C C . ILE A 1 103 ? 14.290 -0.833 -37.443 1.00 63.53 103 ILE A C 1
ATOM 830 O O . ILE A 1 103 ? 13.825 -1.394 -36.457 1.00 63.53 103 ILE A O 1
ATOM 834 N N . ASP A 1 104 ? 13.786 0.288 -37.964 1.00 61.25 104 ASP A N 1
ATOM 835 C CA . ASP A 1 104 ? 12.714 1.077 -37.344 1.00 61.25 104 ASP A CA 1
ATOM 836 C C . ASP A 1 104 ? 11.454 0.226 -37.145 1.00 61.25 104 ASP A C 1
ATOM 838 O O . ASP A 1 104 ? 11.015 0.018 -36.020 1.00 61.25 104 ASP A O 1
ATOM 842 N N . SER A 1 105 ? 10.959 -0.446 -38.193 1.00 61.00 105 SER A N 1
ATOM 843 C CA . SER A 1 105 ? 9.753 -1.287 -38.063 1.00 61.00 105 SER A CA 1
ATOM 844 C C . SER A 1 105 ? 9.910 -2.489 -37.115 1.00 61.00 105 SER A C 1
ATOM 846 O O . SER A 1 105 ? 8.929 -2.945 -36.519 1.00 61.00 105 SER A O 1
ATOM 848 N N . LYS A 1 106 ? 11.126 -3.031 -36.947 1.00 60.47 106 LYS A N 1
ATOM 849 C CA . LYS A 1 106 ? 11.395 -4.124 -35.992 1.00 60.47 106 LYS A CA 1
ATOM 850 C C . LYS A 1 106 ? 11.658 -3.642 -34.572 1.00 60.47 106 LYS A C 1
ATOM 852 O O . LYS A 1 106 ? 11.440 -4.429 -33.653 1.00 60.47 106 LYS A O 1
ATOM 857 N N . LEU A 1 107 ? 12.193 -2.437 -34.397 1.00 60.91 107 LEU A N 1
ATOM 858 C CA . LEU A 1 107 ? 12.402 -1.831 -33.087 1.00 60.91 107 LEU A CA 1
ATOM 859 C C . LEU A 1 107 ? 11.082 -1.304 -32.543 1.00 60.91 107 LEU A C 1
ATOM 861 O O . LEU A 1 107 ? 10.732 -1.684 -31.431 1.00 60.91 107 LEU A O 1
ATOM 865 N N . ASP A 1 108 ? 10.310 -0.582 -33.353 1.00 58.59 108 ASP A N 1
ATOM 866 C CA . ASP A 1 108 ? 9.001 -0.052 -32.968 1.00 58.59 108 ASP A CA 1
ATOM 867 C C . ASP A 1 108 ? 8.059 -1.190 -32.569 1.00 58.59 108 ASP A C 1
ATOM 869 O O . ASP A 1 108 ? 7.554 -1.215 -31.456 1.00 58.59 108 ASP A O 1
ATOM 873 N N . SER A 1 109 ? 7.942 -2.248 -33.381 1.00 58.72 109 SER A N 1
ATOM 874 C CA . SER A 1 109 ? 7.072 -3.386 -33.033 1.00 58.72 109 SER A CA 1
ATOM 875 C C . SER A 1 109 ? 7.530 -4.197 -31.815 1.00 58.72 109 SER A C 1
ATOM 877 O O . SER A 1 109 ? 6.712 -4.903 -31.225 1.00 58.72 109 SER A O 1
ATOM 879 N N . LYS A 1 110 ? 8.814 -4.131 -31.431 1.00 58.53 110 LYS A N 1
ATOM 880 C CA . LYS A 1 110 ? 9.353 -4.792 -30.227 1.00 58.53 110 LYS A CA 1
ATOM 881 C C . LYS A 1 110 ? 9.266 -3.935 -28.970 1.00 58.53 110 LYS A C 1
ATOM 883 O O . LYS A 1 110 ? 9.200 -4.492 -27.881 1.00 58.53 110 LYS A O 1
ATOM 888 N N . ILE A 1 111 ? 9.317 -2.618 -29.126 1.00 58.84 111 ILE A N 1
ATOM 889 C CA . ILE A 1 111 ? 9.127 -1.658 -28.040 1.00 58.84 111 ILE A CA 1
ATOM 890 C C . ILE A 1 111 ? 7.628 -1.525 -27.741 1.00 58.84 111 ILE A C 1
ATOM 892 O O . ILE A 1 111 ? 7.249 -1.532 -26.577 1.00 58.84 111 ILE A O 1
ATOM 896 N N . ASP A 1 112 ? 6.784 -1.551 -28.776 1.00 56.44 112 ASP A N 1
ATOM 897 C CA . ASP A 1 112 ? 5.322 -1.488 -28.669 1.00 56.44 112 ASP A CA 1
ATOM 898 C C . ASP A 1 112 ? 4.669 -2.847 -28.377 1.00 56.44 112 ASP A C 1
ATOM 900 O O . ASP A 1 112 ? 3.453 -2.926 -28.189 1.00 56.44 112 ASP A O 1
ATOM 904 N N . SER A 1 113 ? 5.426 -3.953 -28.344 1.00 54.06 113 SER A N 1
ATOM 905 C CA . SER A 1 113 ? 4.843 -5.217 -27.888 1.00 54.06 113 SER A CA 1
ATOM 906 C C . SER A 1 113 ? 4.703 -5.177 -26.372 1.00 54.06 113 SER A C 1
ATOM 908 O O . SER A 1 113 ? 5.617 -5.574 -25.658 1.00 54.06 113 SER A O 1
ATOM 910 N N . GLN A 1 114 ? 3.537 -4.707 -25.922 1.00 55.91 114 GLN A N 1
ATOM 911 C CA . GLN A 1 114 ? 2.574 -5.255 -24.947 1.00 55.91 114 GLN A CA 1
ATOM 912 C C . GLN A 1 114 ? 3.080 -6.149 -23.782 1.00 55.91 114 GLN A C 1
ATOM 914 O O . GLN A 1 114 ? 2.500 -6.161 -22.708 1.00 55.91 114 GLN A O 1
ATOM 919 N N . GLN A 1 115 ? 4.162 -6.910 -23.947 1.00 56.53 115 GLN A N 1
ATOM 920 C CA . GLN A 1 115 ? 4.736 -7.815 -22.953 1.00 56.53 115 GLN A CA 1
ATOM 921 C C . GLN A 1 115 ? 5.415 -7.114 -21.773 1.00 56.53 115 GLN A C 1
ATOM 923 O O . GLN A 1 115 ? 5.550 -7.745 -20.722 1.00 56.53 115 GLN A O 1
ATOM 928 N N . LEU A 1 116 ? 5.892 -5.874 -21.944 1.00 56.69 116 LEU A N 1
ATOM 929 C CA . LEU A 1 116 ? 6.488 -5.111 -20.844 1.00 56.69 116 LEU A CA 1
ATOM 930 C C . LEU A 1 116 ? 5.398 -4.459 -19.990 1.00 56.69 116 LEU A C 1
ATOM 932 O O . LEU A 1 116 ? 5.415 -4.629 -18.774 1.00 56.69 116 LEU A O 1
ATOM 936 N N . ASP A 1 117 ? 4.434 -3.802 -20.636 1.00 60.00 117 ASP A N 1
ATOM 937 C CA . ASP A 1 117 ? 3.332 -3.120 -19.957 1.00 60.00 117 ASP A CA 1
ATOM 938 C C . ASP A 1 117 ? 2.444 -4.117 -19.210 1.00 60.00 117 ASP A C 1
ATOM 940 O O . ASP A 1 117 ? 2.280 -3.980 -18.002 1.00 60.00 117 ASP A O 1
ATOM 944 N N . ASP A 1 118 ? 1.998 -5.199 -19.861 1.00 58.81 118 ASP A N 1
ATOM 945 C CA . ASP A 1 118 ? 1.116 -6.184 -19.223 1.00 58.81 118 ASP A CA 1
ATOM 946 C C . ASP A 1 118 ? 1.799 -6.902 -18.036 1.00 58.81 118 ASP A C 1
ATOM 948 O O . ASP A 1 118 ? 1.153 -7.233 -17.044 1.00 58.81 118 ASP A O 1
ATOM 952 N N . ASN A 1 119 ? 3.115 -7.158 -18.097 1.00 61.03 119 ASN A N 1
ATOM 953 C CA . ASN A 1 119 ? 3.833 -7.786 -16.978 1.00 61.03 119 ASN A CA 1
ATOM 954 C C . ASN A 1 119 ? 4.085 -6.825 -15.824 1.00 61.03 119 ASN A C 1
ATOM 956 O O . ASN A 1 119 ? 4.094 -7.270 -14.674 1.00 61.03 119 ASN A O 1
ATOM 960 N N . ILE A 1 120 ? 4.357 -5.553 -16.121 1.00 63.88 120 ILE A N 1
ATOM 961 C CA . ILE A 1 120 ? 4.520 -4.544 -15.082 1.00 63.88 120 ILE A CA 1
ATOM 962 C C . ILE A 1 120 ? 3.181 -4.380 -14.375 1.00 63.88 120 ILE A C 1
ATOM 964 O O . ILE A 1 120 ? 3.169 -4.603 -13.171 1.00 63.88 120 ILE A O 1
ATOM 968 N N . ASP A 1 121 ? 2.084 -4.159 -15.105 1.00 67.44 121 ASP A N 1
ATOM 969 C CA . ASP A 1 121 ? 0.741 -3.962 -14.538 1.00 67.44 121 ASP A CA 1
ATOM 970 C C . ASP A 1 121 ? 0.313 -5.153 -13.669 1.00 67.44 121 ASP A C 1
ATOM 972 O O . ASP A 1 121 ? -0.001 -4.995 -12.491 1.00 67.44 121 ASP A O 1
ATOM 976 N N . ILE A 1 122 ? 0.412 -6.384 -14.191 1.00 64.25 122 ILE A N 1
ATOM 977 C CA . ILE A 1 122 ? 0.000 -7.588 -13.450 1.00 64.25 122 ILE A CA 1
ATOM 978 C C . ILE A 1 122 ? 0.872 -7.811 -12.205 1.00 64.25 122 ILE A C 1
ATOM 980 O O . ILE A 1 122 ? 0.369 -8.256 -11.167 1.00 64.25 122 ILE A O 1
ATOM 984 N N . GLN A 1 123 ? 2.178 -7.531 -12.270 1.00 66.12 123 GLN A N 1
ATOM 985 C CA . GLN A 1 123 ? 3.052 -7.679 -11.104 1.00 66.12 123 GLN A CA 1
ATOM 986 C C . GLN A 1 123 ? 2.891 -6.552 -10.088 1.00 66.12 123 GLN A C 1
ATOM 988 O O . GLN A 1 123 ? 3.033 -6.826 -8.895 1.00 66.12 123 GLN A O 1
ATOM 993 N N . THR A 1 124 ? 2.645 -5.314 -10.519 1.00 67.19 124 THR A N 1
ATOM 994 C CA . THR A 1 124 ? 2.405 -4.198 -9.602 1.00 67.19 124 THR A CA 1
ATOM 995 C C . THR A 1 124 ? 1.056 -4.339 -8.921 1.00 67.19 124 THR A C 1
ATOM 997 O O . THR A 1 124 ? 1.025 -4.286 -7.694 1.00 67.19 124 THR A O 1
ATOM 1000 N N . ASP A 1 125 ? -0.011 -4.638 -9.661 1.00 69.56 125 ASP A N 1
ATOM 1001 C CA . ASP A 1 125 ? -1.361 -4.753 -9.104 1.00 69.56 125 ASP A CA 1
ATOM 1002 C C . ASP A 1 125 ? -1.446 -5.910 -8.110 1.00 69.56 125 ASP A C 1
ATOM 1004 O O . ASP A 1 125 ? -1.816 -5.726 -6.954 1.00 69.56 125 ASP A O 1
ATOM 1008 N N . SER A 1 126 ? -0.979 -7.102 -8.497 1.00 71.38 126 SER A N 1
ATOM 1009 C CA . SER A 1 126 ? -1.057 -8.273 -7.616 1.00 71.38 126 SER A CA 1
ATOM 1010 C C . SER A 1 126 ? -0.168 -8.178 -6.371 1.00 71.38 126 SER A C 1
ATOM 1012 O O . SER A 1 126 ? -0.511 -8.755 -5.339 1.00 71.38 126 SER A O 1
ATOM 1014 N N . LYS A 1 127 ? 0.971 -7.473 -6.418 1.00 72.00 127 LYS A N 1
ATOM 1015 C CA . LYS A 1 127 ? 1.816 -7.269 -5.228 1.00 72.00 127 LYS A CA 1
ATOM 1016 C C . LYS A 1 127 ? 1.246 -6.200 -4.309 1.00 72.00 127 LYS A C 1
ATOM 1018 O O . LYS A 1 127 ? 1.194 -6.433 -3.105 1.00 72.00 127 LYS A O 1
ATOM 1023 N N . ILE A 1 128 ? 0.811 -5.072 -4.870 1.00 74.69 128 ILE A N 1
ATOM 1024 C CA . ILE A 1 128 ? 0.218 -3.979 -4.099 1.00 74.69 128 ILE A CA 1
ATOM 1025 C C . ILE A 1 128 ? -1.064 -4.464 -3.426 1.00 74.69 128 ILE A C 1
ATOM 1027 O O . ILE A 1 128 ? -1.196 -4.294 -2.216 1.00 74.69 128 ILE A O 1
ATOM 1031 N N . ASP A 1 129 ? -1.949 -5.147 -4.151 1.00 76.38 129 ASP A N 1
ATOM 1032 C CA . ASP A 1 129 ? -3.200 -5.647 -3.582 1.00 76.38 129 ASP A CA 1
ATOM 1033 C C . ASP A 1 129 ? -2.938 -6.638 -2.447 1.00 76.38 129 ASP A C 1
ATOM 1035 O O . ASP A 1 129 ? -3.478 -6.483 -1.354 1.00 76.38 129 ASP A O 1
ATOM 1039 N N . ASN A 1 130 ? -2.057 -7.622 -2.647 1.00 75.75 130 ASN A N 1
ATOM 1040 C CA . ASN A 1 130 ? -1.809 -8.639 -1.624 1.00 75.75 130 ASN A CA 1
ATOM 1041 C C . ASN A 1 130 ? -1.081 -8.084 -0.389 1.00 75.75 130 ASN A C 1
ATOM 1043 O O . ASN A 1 130 ? -1.449 -8.422 0.738 1.00 75.75 130 ASN A O 1
ATOM 1047 N N . GLU A 1 131 ? -0.069 -7.227 -0.560 1.00 79.88 131 GLU A N 1
ATOM 1048 C CA . GLU A 1 131 ? 0.642 -6.631 0.579 1.00 79.88 131 GLU A CA 1
ATOM 1049 C C . GLU A 1 131 ? -0.232 -5.633 1.337 1.00 79.88 131 GLU A C 1
ATOM 1051 O O . GLU A 1 131 ? -0.235 -5.624 2.573 1.00 79.88 131 GLU A O 1
ATOM 1056 N N . MET A 1 132 ? -0.998 -4.810 0.620 1.00 80.56 132 MET A N 1
ATOM 1057 C CA . MET A 1 132 ? -1.839 -3.791 1.235 1.00 80.56 132 MET A CA 1
ATOM 1058 C C . MET A 1 132 ? -3.032 -4.431 1.950 1.00 80.56 132 MET A C 1
ATOM 1060 O O . MET A 1 132 ? -3.276 -4.106 3.113 1.00 80.56 132 MET A O 1
ATOM 1064 N N . VAL A 1 133 ? -3.714 -5.396 1.320 1.00 83.94 133 VAL A N 1
ATOM 1065 C CA . VAL A 1 133 ? -4.817 -6.145 1.946 1.00 83.94 133 VAL A CA 1
ATOM 1066 C C . VAL A 1 133 ? -4.322 -6.912 3.166 1.00 83.94 133 VAL A C 1
ATOM 1068 O O . VAL A 1 133 ? -4.907 -6.765 4.236 1.00 83.94 133 VAL A O 1
ATOM 1071 N N . SER A 1 134 ? -3.210 -7.648 3.065 1.00 84.00 134 SER A N 1
ATOM 1072 C CA . SER A 1 134 ? -2.683 -8.402 4.209 1.00 84.00 134 SER A CA 1
ATOM 1073 C C . SER A 1 134 ? -2.275 -7.486 5.367 1.00 84.00 134 SER A C 1
ATOM 1075 O O . SER A 1 13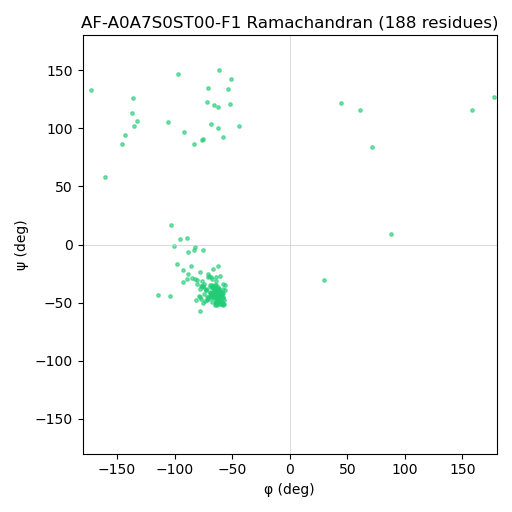4 ? -2.506 -7.827 6.528 1.00 84.00 134 SER A O 1
ATOM 1077 N N . SER A 1 135 ? -1.686 -6.321 5.079 1.00 85.75 135 SER A N 1
ATOM 1078 C CA . SER A 1 135 ? -1.291 -5.351 6.110 1.00 85.75 135 SER A CA 1
ATOM 1079 C C . SER A 1 135 ? -2.508 -4.741 6.805 1.00 85.75 135 SER A C 1
ATOM 1081 O O . SER A 1 135 ? -2.533 -4.608 8.031 1.00 85.75 135 SER A O 1
ATOM 1083 N N . ILE A 1 136 ? -3.535 -4.399 6.026 1.00 85.69 136 ILE A N 1
ATOM 1084 C CA . ILE A 1 136 ? -4.805 -3.874 6.528 1.00 85.69 136 ILE A CA 1
ATOM 1085 C C . ILE A 1 136 ? -5.502 -4.932 7.389 1.00 85.69 136 ILE A C 1
ATOM 1087 O O . ILE A 1 136 ? -5.844 -4.651 8.537 1.00 85.69 136 ILE A O 1
ATOM 1091 N N . GLU A 1 137 ? -5.657 -6.160 6.897 1.00 85.81 137 GLU A N 1
ATOM 1092 C CA . GLU A 1 137 ? -6.292 -7.246 7.650 1.00 85.81 137 GLU A CA 1
ATOM 1093 C C . GLU A 1 137 ? -5.565 -7.536 8.962 1.00 85.81 137 GLU A C 1
ATOM 1095 O O . GLU A 1 137 ? -6.210 -7.699 10.002 1.00 85.81 137 GLU A O 1
ATOM 1100 N N . GLN A 1 138 ? -4.230 -7.549 8.947 1.00 85.69 138 GLN A N 1
ATOM 1101 C CA . GLN A 1 138 ? -3.437 -7.766 10.151 1.00 85.69 138 GLN A CA 1
ATOM 1102 C C . GLN A 1 138 ? -3.619 -6.624 11.156 1.00 85.69 138 GLN A C 1
ATOM 1104 O O . GLN A 1 138 ? -3.767 -6.882 12.354 1.00 85.69 138 GLN A O 1
ATOM 1109 N N . PHE A 1 139 ? -3.648 -5.372 10.695 1.00 87.44 139 PHE A N 1
ATOM 1110 C CA . PHE A 1 139 ? -3.891 -4.211 11.547 1.00 87.44 139 PHE A CA 1
ATOM 1111 C C . PHE A 1 139 ? -5.267 -4.289 12.219 1.00 87.44 139 PHE A C 1
ATOM 1113 O O . PHE A 1 139 ? -5.360 -4.217 13.445 1.00 87.44 139 PHE A O 1
ATOM 1120 N N . PHE A 1 140 ? -6.327 -4.515 11.441 1.00 82.06 140 PHE A N 1
ATOM 1121 C CA . PHE A 1 140 ? -7.692 -4.596 11.963 1.00 82.06 140 PHE A CA 1
ATOM 1122 C C . PHE A 1 140 ? -7.885 -5.792 12.905 1.00 82.06 140 PHE A C 1
ATOM 1124 O O . PHE A 1 140 ? -8.414 -5.626 14.006 1.00 82.06 140 PHE A O 1
ATOM 1131 N N . SER A 1 141 ? -7.395 -6.974 12.522 1.00 81.06 141 SER A N 1
ATOM 1132 C CA . SER A 1 141 ? -7.570 -8.206 13.304 1.00 81.06 141 SER A CA 1
ATOM 1133 C C . SER A 1 141 ? -6.772 -8.215 14.606 1.00 81.06 141 SER A C 1
ATOM 1135 O O . SER A 1 141 ? -7.147 -8.904 15.550 1.00 81.06 141 SER A O 1
ATOM 1137 N N . SER A 1 142 ? -5.651 -7.489 14.671 1.00 82.50 142 SER A N 1
ATOM 1138 C CA . SER A 1 142 ? -4.780 -7.513 15.850 1.00 82.50 142 SER A CA 1
ATOM 1139 C C . SER A 1 142 ? -4.905 -6.275 16.728 1.00 82.50 142 SER A C 1
ATOM 1141 O O . SER A 1 142 ? -4.984 -6.427 17.942 1.00 82.50 142 SER A O 1
ATOM 1143 N N . GLN A 1 143 ? -4.936 -5.059 16.181 1.00 84.50 143 GLN A N 1
ATOM 1144 C CA . GLN A 1 143 ? -5.004 -3.869 17.030 1.00 84.50 143 GLN A CA 1
ATOM 1145 C C . GLN A 1 143 ? -6.414 -3.635 17.550 1.00 84.50 143 GLN A C 1
ATOM 1147 O O . GLN A 1 143 ? -6.617 -3.611 18.763 1.00 84.50 143 GLN A O 1
ATOM 1152 N N . ILE A 1 144 ? -7.389 -3.500 16.648 1.00 83.62 144 ILE A N 1
ATOM 1153 C CA . ILE A 1 144 ? -8.756 -3.137 17.043 1.00 83.62 144 ILE A CA 1
ATOM 1154 C C . ILE A 1 144 ? -9.372 -4.243 17.894 1.00 83.62 144 ILE A C 1
ATOM 1156 O O . ILE A 1 144 ? -9.943 -3.980 18.951 1.00 83.62 144 ILE A O 1
ATOM 1160 N N . ASP A 1 145 ? -9.199 -5.489 17.469 1.00 89.56 145 ASP A N 1
ATOM 1161 C CA . ASP A 1 145 ? -9.796 -6.641 18.131 1.00 89.56 145 ASP A CA 1
ATOM 1162 C C . ASP A 1 145 ? -9.241 -6.847 19.551 1.00 89.56 145 ASP A C 1
ATOM 1164 O O . ASP A 1 145 ? -10.001 -7.099 20.488 1.00 89.56 145 ASP A O 1
ATOM 1168 N N . ASN A 1 146 ? -7.927 -6.682 19.748 1.00 88.81 146 ASN A N 1
ATOM 1169 C CA . ASN A 1 146 ? -7.321 -6.794 21.077 1.00 88.81 146 ASN A CA 1
ATOM 1170 C C . ASN A 1 146 ? -7.653 -5.593 21.968 1.00 88.81 146 ASN A C 1
ATOM 1172 O O . ASN A 1 146 ? -7.909 -5.776 23.159 1.00 88.81 146 ASN A O 1
ATOM 1176 N N . GLU A 1 147 ? -7.691 -4.379 21.417 1.00 93.25 147 GLU A N 1
ATOM 1177 C CA . GLU A 1 147 ? -8.033 -3.184 22.189 1.00 93.25 147 GLU A CA 1
ATOM 1178 C C . GLU A 1 147 ? -9.494 -3.220 22.660 1.00 93.25 147 GLU A C 1
ATOM 1180 O O . GLU A 1 147 ? -9.773 -2.970 23.836 1.00 93.25 147 GLU A O 1
ATOM 1185 N N . LEU A 1 148 ? -10.425 -3.602 21.780 1.00 91.75 148 LEU A N 1
ATOM 1186 C CA . LEU A 1 148 ? -11.835 -3.764 22.134 1.00 91.75 148 LEU A CA 1
ATOM 1187 C C . LEU A 1 148 ? -12.039 -4.897 23.141 1.00 91.75 148 LEU A C 1
ATOM 1189 O O . LEU A 1 148 ? -12.768 -4.706 24.115 1.00 91.75 148 LEU A O 1
ATOM 1193 N N . LYS A 1 149 ? -11.374 -6.048 22.963 1.00 93.56 149 LYS A N 1
ATOM 1194 C CA . LYS A 1 149 ? -11.434 -7.155 23.934 1.00 93.56 149 LYS A CA 1
ATOM 1195 C C . LYS A 1 149 ? -10.927 -6.727 25.308 1.00 93.56 149 LYS A C 1
ATOM 1197 O O . LYS A 1 149 ? -11.582 -7.021 26.304 1.00 93.56 149 LYS A O 1
ATOM 1202 N N . SER A 1 150 ? -9.810 -6.002 25.367 1.00 94.19 150 SER A N 1
ATOM 1203 C CA . SER A 1 150 ? -9.246 -5.513 26.630 1.00 94.19 150 SER A CA 1
ATOM 1204 C C . SER A 1 150 ? -10.208 -4.557 27.347 1.00 94.19 150 SER A C 1
ATOM 1206 O O . SER A 1 150 ? -10.545 -4.775 28.512 1.00 94.19 150 SER A O 1
ATOM 1208 N N . LYS A 1 151 ? -10.754 -3.565 26.627 1.00 96.25 151 LYS A N 1
ATOM 1209 C CA . LYS A 1 151 ? -11.742 -2.620 27.181 1.00 96.25 151 LYS A CA 1
ATOM 1210 C C . LYS A 1 151 ? -13.031 -3.310 27.623 1.00 96.25 151 LYS A C 1
ATOM 1212 O O . LYS A 1 151 ? -13.623 -2.926 28.629 1.00 96.25 151 LYS A O 1
ATOM 1217 N N . LEU A 1 152 ? -13.474 -4.335 26.894 1.00 95.81 152 LEU A N 1
ATOM 1218 C CA . LEU A 1 152 ? -14.662 -5.102 27.261 1.00 95.81 152 LEU A CA 1
ATOM 1219 C C . LEU A 1 152 ? -14.454 -5.869 28.575 1.00 95.81 152 LEU A C 1
ATOM 1221 O O . LEU A 1 152 ? -15.342 -5.865 29.424 1.00 95.81 152 LEU A O 1
ATOM 1225 N N . ILE A 1 153 ? -13.284 -6.486 28.762 1.00 96.31 153 ILE A N 1
ATOM 1226 C CA . ILE A 1 153 ? -12.920 -7.184 30.006 1.00 96.31 153 ILE A CA 1
ATOM 1227 C C . ILE A 1 153 ? -12.870 -6.205 31.186 1.00 96.31 153 ILE A C 1
ATOM 1229 O O . ILE A 1 153 ? -13.383 -6.505 32.268 1.00 96.31 153 ILE A O 1
ATOM 1233 N N . GLU A 1 154 ? -12.288 -5.025 30.977 1.00 96.62 154 GLU A N 1
ATOM 1234 C CA . GLU A 1 154 ? -12.228 -3.972 31.990 1.00 96.62 154 GLU A CA 1
ATOM 1235 C C . GLU A 1 154 ? -13.635 -3.515 32.404 1.00 96.62 154 GLU A C 1
ATOM 1237 O O . GLU A 1 154 ? -13.967 -3.521 33.591 1.00 96.62 154 GLU A O 1
ATOM 1242 N N . LEU A 1 155 ? -14.506 -3.216 31.434 1.00 97.12 155 LEU A N 1
ATOM 1243 C CA . LEU A 1 155 ? -15.892 -2.823 31.700 1.00 97.12 155 LEU A CA 1
ATOM 1244 C C . LEU A 1 155 ? -16.673 -3.918 32.426 1.00 97.12 155 LEU A C 1
ATOM 1246 O O . LEU A 1 155 ? -17.411 -3.619 33.363 1.00 97.12 155 LEU A O 1
ATOM 1250 N N . TYR A 1 156 ? -16.497 -5.179 32.031 1.00 96.69 156 TYR A N 1
ATOM 1251 C CA . TYR A 1 156 ? -17.146 -6.304 32.699 1.00 96.69 156 TYR A CA 1
ATOM 1252 C C . TYR A 1 156 ? -16.732 -6.398 34.172 1.00 96.69 156 TYR A C 1
ATOM 1254 O O . TYR A 1 156 ? -17.574 -6.608 35.045 1.00 96.69 156 TYR A O 1
ATOM 1262 N N . SER A 1 157 ? -15.449 -6.165 34.458 1.00 95.69 157 SER A N 1
ATOM 1263 C CA . SER A 1 157 ? -14.920 -6.158 35.825 1.00 95.69 157 SER A CA 1
ATOM 1264 C C . SER A 1 157 ? -15.508 -5.012 36.655 1.00 95.69 157 SER A C 1
ATOM 1266 O O . SER A 1 157 ? -15.919 -5.220 37.794 1.00 95.69 157 SER A O 1
ATOM 1268 N N . ILE A 1 158 ? -15.623 -3.813 36.072 1.00 97.00 158 ILE A N 1
ATOM 1269 C CA . ILE A 1 158 ? -16.234 -2.648 36.732 1.00 97.00 158 ILE A CA 1
ATOM 1270 C C . ILE A 1 158 ? -17.708 -2.910 37.051 1.00 97.00 158 ILE A C 1
ATOM 1272 O O . ILE A 1 158 ? -18.147 -2.672 38.175 1.00 97.00 158 ILE A O 1
ATOM 1276 N N . VAL A 1 159 ? -18.473 -3.419 36.082 1.00 96.44 159 VAL A N 1
ATOM 1277 C CA . VAL A 1 159 ? -19.899 -3.727 36.267 1.00 96.44 159 VAL A CA 1
ATOM 1278 C C . VAL A 1 159 ? -20.091 -4.768 37.365 1.00 96.44 159 VAL A C 1
ATOM 1280 O O . VAL A 1 159 ? -20.991 -4.618 38.190 1.00 96.44 159 VAL A O 1
ATOM 1283 N N . HIS A 1 160 ? -19.237 -5.792 37.411 1.00 94.75 160 HIS A N 1
ATOM 1284 C CA . HIS A 1 160 ? -19.321 -6.816 38.445 1.00 94.75 160 HIS A CA 1
ATOM 1285 C C . HIS A 1 160 ? -19.087 -6.237 39.847 1.00 94.75 160 HIS A C 1
ATOM 1287 O O . HIS A 1 160 ? -19.900 -6.475 40.736 1.00 94.75 160 HIS A O 1
ATOM 1293 N N . ASN A 1 161 ? -18.069 -5.388 40.012 1.00 94.94 161 ASN A N 1
ATOM 1294 C CA . ASN A 1 161 ? -17.790 -4.726 41.290 1.00 94.94 161 ASN A CA 1
ATOM 1295 C C . ASN A 1 161 ? -18.955 -3.834 41.752 1.00 94.94 161 ASN A C 1
ATOM 1297 O O . ASN A 1 161 ? -19.365 -3.896 42.906 1.00 94.94 161 ASN A O 1
ATOM 1301 N N . ILE A 1 162 ? -19.545 -3.047 40.844 1.00 95.50 162 ILE A N 1
ATOM 1302 C CA . ILE A 1 162 ? -20.709 -2.201 41.167 1.00 95.50 162 ILE A CA 1
ATOM 1303 C C . ILE A 1 162 ? -21.905 -3.056 41.606 1.00 95.50 162 ILE A C 1
ATOM 1305 O O . ILE A 1 162 ? -22.657 -2.669 42.505 1.00 95.50 162 ILE A O 1
ATOM 1309 N N . GLN A 1 163 ? -22.101 -4.214 40.972 1.00 95.25 163 GLN A N 1
ATOM 1310 C CA . GLN A 1 163 ? -23.171 -5.139 41.331 1.00 95.25 163 GLN A CA 1
ATOM 1311 C C . GLN A 1 163 ? -22.983 -5.676 42.756 1.00 95.25 163 GLN A C 1
ATOM 1313 O O . GLN A 1 163 ? -23.952 -5.752 43.515 1.00 95.25 163 GLN A O 1
ATOM 1318 N N . ASP A 1 164 ? -21.751 -6.014 43.130 1.00 94.75 164 ASP A N 1
ATOM 1319 C CA . ASP A 1 164 ? -21.416 -6.498 44.468 1.00 94.75 164 ASP A CA 1
ATOM 1320 C C . ASP A 1 164 ? -21.620 -5.412 45.532 1.00 94.75 164 ASP A C 1
ATOM 1322 O O . ASP A 1 164 ? -22.320 -5.656 46.522 1.00 94.75 164 ASP A O 1
ATOM 1326 N N . ASP A 1 165 ? -21.146 -4.190 45.279 1.00 95.81 165 ASP A N 1
ATOM 1327 C CA . ASP A 1 165 ? -21.366 -3.035 46.160 1.00 95.81 165 ASP A CA 1
ATOM 1328 C C . ASP A 1 165 ? -22.868 -2.744 46.345 1.00 95.81 165 ASP A C 1
ATOM 1330 O O . ASP A 1 165 ? -23.355 -2.491 47.454 1.00 95.81 165 ASP A O 1
ATOM 1334 N N . SER A 1 166 ? -23.644 -2.820 45.257 1.00 95.88 166 SER A N 1
ATOM 1335 C CA . SER A 1 166 ? -25.099 -2.638 45.282 1.00 95.88 166 SER A CA 1
ATOM 1336 C C . SER A 1 166 ? -25.795 -3.703 46.135 1.00 95.88 166 SER A C 1
ATOM 1338 O O . SER A 1 166 ? -26.681 -3.389 46.940 1.00 95.88 166 SER A O 1
ATOM 1340 N N . ASN A 1 167 ? -25.370 -4.963 46.008 1.00 95.56 167 ASN A N 1
ATOM 1341 C CA . ASN A 1 167 ? -25.892 -6.071 46.801 1.00 95.56 167 ASN A CA 1
ATOM 1342 C C . ASN A 1 167 ? -25.577 -5.896 48.292 1.00 95.56 167 ASN A C 1
ATOM 1344 O O . ASN A 1 167 ? -26.439 -6.145 49.144 1.00 95.56 167 ASN A O 1
ATOM 1348 N N . GLU A 1 168 ? -24.367 -5.448 48.629 1.00 96.19 168 GLU A N 1
ATOM 1349 C CA . GLU A 1 168 ? -23.967 -5.200 50.012 1.00 96.19 168 GLU A CA 1
ATOM 1350 C C . GLU A 1 168 ? -24.788 -4.065 50.643 1.00 96.19 168 GLU A C 1
ATOM 1352 O O . GLU A 1 168 ? -25.342 -4.228 51.740 1.00 96.19 168 GLU A O 1
ATOM 1357 N N . LEU A 1 169 ? -24.980 -2.962 49.912 1.00 95.94 169 LEU A N 1
ATOM 1358 C CA . LEU A 1 169 ? -25.811 -1.843 50.353 1.00 95.94 169 LEU A CA 1
ATOM 1359 C C . LEU A 1 169 ? -27.280 -2.254 50.530 1.00 95.94 169 LEU A C 1
ATOM 1361 O O . LEU A 1 169 ? -27.901 -1.933 51.548 1.00 95.94 169 LEU A O 1
ATOM 1365 N N . SER A 1 170 ? -27.829 -3.023 49.585 1.00 96.12 170 SER A N 1
ATOM 1366 C CA . SER A 1 170 ? -29.190 -3.569 49.667 1.00 96.12 170 SER A CA 1
ATOM 1367 C C . SER A 1 170 ? -29.377 -4.424 50.925 1.00 96.12 170 SER A C 1
ATOM 1369 O O . SER A 1 170 ? -30.340 -4.240 51.681 1.00 96.12 170 SER A O 1
ATOM 1371 N N . ASN A 1 171 ? -28.411 -5.301 51.219 1.00 96.25 171 ASN A N 1
ATOM 1372 C CA . ASN A 1 171 ? -28.409 -6.132 52.422 1.00 96.25 171 ASN A CA 1
ATOM 1373 C C . ASN A 1 171 ? -28.341 -5.298 53.709 1.00 96.25 171 ASN A C 1
ATOM 1375 O O . ASN A 1 171 ? -29.048 -5.595 54.682 1.00 96.25 171 ASN A O 1
ATOM 1379 N N . TYR A 1 172 ? -27.517 -4.249 53.729 1.00 96.81 172 TYR A N 1
ATOM 1380 C CA . TYR A 1 172 ? -27.418 -3.322 54.854 1.00 96.81 172 TYR A CA 1
ATOM 1381 C C . TYR A 1 172 ? -28.748 -2.595 55.110 1.00 96.81 172 TYR A C 1
ATOM 1383 O O . TYR A 1 172 ? -29.258 -2.602 56.237 1.00 96.81 172 TYR A O 1
ATOM 1391 N N . CYS A 1 173 ? -29.371 -2.048 54.062 1.00 95.19 173 CYS A N 1
ATOM 1392 C CA . CYS A 1 173 ? -30.688 -1.416 54.139 1.00 95.19 173 CYS A CA 1
ATOM 1393 C C . CYS A 1 173 ? -31.755 -2.387 54.662 1.00 95.19 173 CYS A C 1
ATOM 1395 O O . CYS A 1 173 ? -32.504 -2.044 55.580 1.00 95.19 173 CYS A O 1
ATOM 1397 N N . HIS A 1 174 ? -31.790 -3.622 54.153 1.00 96.25 174 HIS A N 1
ATOM 1398 C CA . HIS A 1 174 ? -32.736 -4.645 54.605 1.00 96.25 174 HIS A CA 1
ATOM 1399 C C . HIS A 1 174 ? -32.589 -4.961 56.101 1.00 96.25 174 HIS A C 1
ATOM 1401 O O . HIS A 1 174 ? -33.589 -5.058 56.823 1.00 96.25 174 HIS A O 1
ATOM 1407 N N . LYS A 1 175 ? -31.346 -5.096 56.589 1.00 96.94 175 LYS A N 1
ATOM 1408 C CA . LYS A 1 175 ? -31.057 -5.321 58.015 1.00 96.94 175 LYS A CA 1
ATOM 1409 C C . LYS A 1 175 ? -31.564 -4.164 58.877 1.00 96.94 175 LYS A C 1
ATOM 1411 O O . LYS A 1 175 ? -32.233 -4.417 59.880 1.00 96.94 175 LYS A O 1
ATOM 1416 N N . ASN A 1 176 ? -31.308 -2.920 58.475 1.00 95.75 176 ASN A N 1
ATOM 1417 C CA . ASN A 1 176 ? -31.741 -1.741 59.228 1.00 95.75 176 ASN A CA 1
ATOM 1418 C C . ASN A 1 176 ? -33.259 -1.558 59.229 1.00 95.75 176 ASN A C 1
ATOM 1420 O O . ASN A 1 176 ? -33.838 -1.337 60.289 1.00 95.75 176 ASN A O 1
ATOM 1424 N N . ILE A 1 177 ? -33.933 -1.753 58.093 1.00 96.81 177 ILE A N 1
ATOM 1425 C CA . ILE A 1 177 ? -35.404 -1.726 58.030 1.00 96.81 177 ILE A CA 1
ATOM 1426 C C . ILE A 1 177 ? -36.001 -2.768 58.986 1.00 96.81 177 ILE A C 1
ATOM 1428 O O . ILE A 1 177 ? -36.963 -2.490 59.702 1.00 96.81 177 ILE A O 1
ATOM 1432 N N . LYS A 1 178 ? -35.418 -3.973 59.044 1.00 95.69 178 LYS A N 1
ATOM 1433 C CA . LYS A 1 178 ? -35.860 -5.030 59.965 1.00 95.69 178 LYS A CA 1
ATOM 1434 C C . LYS A 1 178 ? -35.649 -4.652 61.435 1.00 95.69 178 LYS A C 1
ATOM 1436 O O . LYS A 1 178 ? -36.460 -5.043 62.274 1.00 95.69 178 LYS A O 1
ATOM 1441 N N . LEU A 1 179 ? -34.580 -3.921 61.756 1.00 95.31 179 LEU A N 1
ATOM 1442 C CA . LEU A 1 179 ? -34.333 -3.398 63.103 1.00 95.31 179 LEU A CA 1
ATOM 1443 C C . LEU A 1 179 ? -35.346 -2.312 63.481 1.00 95.31 179 LEU A C 1
ATOM 1445 O O . LEU A 1 179 ? -35.926 -2.407 64.559 1.00 95.31 179 LEU A O 1
ATOM 1449 N N . ILE A 1 180 ? -35.620 -1.358 62.587 1.00 94.50 180 ILE A N 1
ATOM 1450 C CA . ILE A 1 180 ? -36.611 -0.291 62.804 1.00 94.50 180 ILE A CA 1
ATOM 1451 C C . ILE A 1 180 ? -37.992 -0.894 63.079 1.00 94.50 180 ILE A C 1
ATOM 1453 O O . ILE A 1 180 ? -38.567 -0.647 64.134 1.00 94.50 180 ILE A O 1
ATOM 1457 N N . LYS A 1 181 ? -38.460 -1.818 62.227 1.00 94.44 181 LYS A N 1
ATOM 1458 C CA . LYS A 1 181 ? -39.748 -2.510 62.427 1.00 94.44 181 LYS A CA 1
ATOM 1459 C C . LYS A 1 181 ? -39.847 -3.229 63.780 1.00 94.44 181 LYS A C 1
ATOM 1461 O O . LYS A 1 181 ? -40.922 -3.289 64.371 1.00 94.44 181 LYS A O 1
ATOM 1466 N N . LYS A 1 182 ? -38.737 -3.788 64.284 1.00 92.62 182 LYS A N 1
ATOM 1467 C CA . LYS A 1 182 ? -38.691 -4.410 65.620 1.00 92.62 182 LYS A CA 1
ATOM 1468 C C . LYS A 1 182 ? -38.804 -3.381 66.745 1.00 92.62 182 LYS A C 1
ATOM 1470 O O . LYS A 1 182 ? -39.387 -3.711 67.774 1.00 92.62 182 LYS A O 1
ATOM 1475 N N . ILE A 1 183 ? -38.222 -2.194 66.582 1.00 92.38 183 ILE A N 1
ATOM 1476 C CA . ILE A 1 183 ? -38.313 -1.106 67.562 1.00 92.38 183 ILE A CA 1
ATOM 1477 C C . ILE A 1 183 ? -39.755 -0.597 67.628 1.00 92.38 183 ILE A C 1
ATOM 1479 O O . ILE A 1 183 ? -40.318 -0.585 68.721 1.00 92.38 183 ILE A O 1
ATOM 1483 N N . ASP A 1 184 ? -40.374 -0.310 66.480 1.00 90.06 184 ASP A N 1
ATOM 1484 C CA . ASP A 1 184 ? -41.758 0.180 66.404 1.00 90.06 184 ASP A CA 1
ATOM 1485 C C . ASP A 1 184 ? -42.732 -0.801 67.081 1.00 90.06 184 ASP A C 1
ATOM 1487 O O . ASP A 1 184 ? -43.468 -0.427 67.988 1.00 90.06 184 ASP A O 1
ATOM 1491 N N . SER A 1 185 ? -42.626 -2.103 66.776 1.00 86.69 185 SER A N 1
ATOM 1492 C CA . SER A 1 185 ? -43.478 -3.143 67.388 1.00 86.69 185 SER A CA 1
ATOM 1493 C C . SER A 1 185 ? -43.332 -3.304 68.913 1.00 86.69 185 SER A C 1
ATOM 1495 O O . SER A 1 185 ? -44.183 -3.912 69.564 1.00 86.69 185 SER A O 1
ATOM 1497 N N . LYS A 1 186 ? -42.234 -2.809 69.502 1.00 78.81 186 LYS A N 1
ATOM 1498 C CA . LYS A 1 186 ? -42.000 -2.832 70.955 1.00 78.81 186 LYS A CA 1
ATOM 1499 C C . LYS A 1 186 ? -42.478 -1.556 71.648 1.00 78.81 186 LYS A C 1
ATOM 1501 O O . LYS A 1 186 ? -42.698 -1.605 72.855 1.00 78.81 186 LYS A O 1
ATOM 1506 N N . GLY A 1 187 ? -42.608 -0.449 70.915 1.00 69.88 187 GLY A N 1
ATOM 1507 C CA . GLY A 1 187 ? -43.094 0.832 7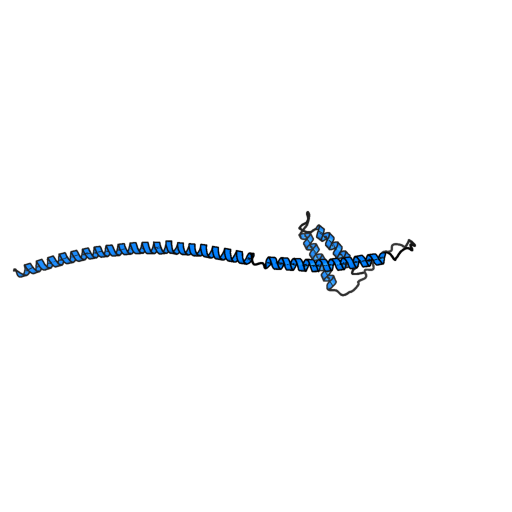1.431 1.00 69.88 187 GLY A CA 1
ATOM 1508 C C . GLY A 1 187 ? -44.578 0.803 71.793 1.00 69.88 187 GLY A C 1
ATOM 1509 O O . GLY A 1 187 ? -44.949 1.367 72.812 1.00 69.88 187 GLY A O 1
ATOM 1510 N N . ASP A 1 188 ? -45.388 0.057 71.040 1.00 60.25 188 ASP A N 1
ATOM 1511 C CA . ASP A 1 188 ? -46.847 -0.020 71.229 1.00 60.25 188 ASP A CA 1
ATOM 1512 C C . ASP A 1 188 ? -47.302 -0.878 72.434 1.00 60.25 188 ASP A C 1
ATOM 1514 O O . ASP A 1 188 ? -48.491 -0.951 72.731 1.00 60.25 188 ASP A O 1
ATOM 1518 N N . ASN A 1 189 ? -46.378 -1.545 73.141 1.00 58.53 189 ASN A N 1
ATOM 1519 C CA . ASN A 1 189 ? -46.674 -2.412 74.297 1.00 58.53 189 ASN A CA 1
ATOM 1520 C C . ASN A 1 189 ? -46.350 -1.763 75.664 1.00 58.53 189 ASN A C 1
ATOM 1522 O O . ASN A 1 189 ? -46.210 -2.475 76.663 1.00 58.53 189 ASN A O 1
ATOM 1526 N N . LYS A 1 190 ? -46.184 -0.437 75.720 1.00 51.06 190 LYS A N 1
ATOM 1527 C CA . LYS A 1 190 ? -45.952 0.345 76.946 1.00 51.06 190 LYS A CA 1
ATOM 1528 C C . LYS A 1 190 ? -46.989 1.445 77.091 1.00 51.06 190 LYS A C 1
ATOM 1530 O O . LYS A 1 190 ? -47.364 1.695 78.256 1.00 51.06 190 LYS A O 1
#

Secondary structure (DSSP, 8-state):
--HHHHHHHHHHHHHHHHHH-TTSTT--HHHHHHHHHHHHHHHHHHHS--------------------------SSHHHHHHHHHHHHHHHHHHHHHHHHHHHHHHHHHHHSSTHHHHHHHHHHHHHHHHHHHHHHHHHIIIIIHHHHHHHHHHHHHHHHHHHHHHHHHHHHHHHHHHHHHHHHHHHTT-

Organism: NCBI:txid96789